Protein AF-A0A496NBL0-F1 (afdb_monomer_lite)

Foldseek 3Di:
DDPPVPPCPVVDDVVNVVVVVVVVVVVVVVVVVVVVVVVVVCVVVVVVVVVVVVVVVVVVVVVVVVVVVVVVVQVDAAEAADQAAVLPVADAHWHWHCAAPRHPDPHRAIWTWGWDADPVRQKIKIWIAHPVDRQFIWIWMDHRSDIDRIDGDHDPVNVVVVVVVVVVVVVVVVVVVVVVVVVVVVVVVVVVVVVVVQFDKDKDWDWDDDPVFKTKTWIWIQGNNDIWTKIKIWGQDPNDIDIDIDTRDQKDFDDDPPDLDTQWIAHCAFDRGSNDTDGHDIDGPDDDDPDDDDPDDDDPDDDDPDDDDPDDDPAWDWPDPAAFIWIDHDFWIWTHHRVRHTDDIDGDD

Sequence (349 aa):
PEDVNVDLTPYATNASLNEFKQAQATKDTATTQKLSQLESGMGTKANATALNNYYTKAQTDQAIGGRVERFEASLKRQEINAVTDLNTLTTQGQYFIKAGNNPNAPATNWLFVDVETSNDQWIIMQTVRQDNNAKNQWVRQRHNGNWSAWEKVATGSELNDKASAAALNELNTRVTQVNGKITAEANKVSQLQTTLNGQTTSIRNVEQSVNGVKAVKAVTVDNNGFISGYGLMSELQNGRVTSRFGVNADQIYFGATTSAKKPFVFTTRTTTIDGVSYPAGAWLNSASIANASIKLAHIDKASIGNLSALSANIGHFKSAERGARLEIKDTVLLVYDANNTLRVRLGLW

Secondary structure (DSSP, 8-state):
--------TTT--HHHHHHHHHHHHHHHHHHHHHHHHHHHHHHHHHHHHHHHHHHHHHHHHHHHHHHHHHHHHHHSPEEE-S---TTT--SSEEEEE--SS-TT-S-SS-EEEEEEE-TTSSEEEEEEEETTEEEEEEEEEEETTEEPPPEEPPPHHHHHHHHHHHHHHHHHHHHHHHHHHHHHHHHHHHHHHHHHTT--EEEEEEEEEETTTEEEEEEEEEETTEEEEEEEEEEEETTEEEEEEEEE-SEEEE--TT-S--SEEEESS-EEETTEEE-SEEEESS---SS---S----S----S----SS----SEESSSSSSEEEEETTEEEEE-TTS-EEEEEE--

pLDDT: mean 88.63, std 9.85, range [44.0, 98.0]

Radius of gyration: 75.95 Å; chains: 1; bounding box: 153×72×214 Å

Structure (mmCIF, N/CA/C/O backbone):
data_AF-A0A496NBL0-F1
#
_entry.id   AF-A0A496NBL0-F1
#
loop_
_atom_site.group_PDB
_atom_site.id
_atom_site.type_symbol
_atom_site.label_atom_id
_atom_site.label_alt_id
_atom_site.label_comp_id
_atom_site.label_asym_id
_atom_site.label_entity_id
_atom_site.label_seq_id
_atom_site.pdbx_PDB_ins_code
_atom_site.Cartn_x
_atom_site.Cartn_y
_atom_site.Cartn_z
_atom_site.occupancy
_atom_site.B_iso_or_equiv
_atom_site.auth_seq_id
_atom_site.auth_comp_id
_atom_site.auth_asym_id
_atom_site.auth_atom_id
_atom_site.pdbx_PDB_model_num
ATOM 1 N N . PRO A 1 1 ? -70.092 51.110 115.317 1.00 44.97 1 PRO A N 1
ATOM 2 C CA . PRO A 1 1 ? -71.108 50.530 116.218 1.00 44.97 1 PRO A CA 1
ATOM 3 C C . PRO A 1 1 ? -70.376 49.730 117.302 1.00 44.97 1 PRO A C 1
ATOM 5 O O . PRO A 1 1 ? -70.000 48.586 117.083 1.00 44.97 1 PRO A O 1
ATOM 8 N N . GLU A 1 2 ? -69.819 50.438 118.282 1.00 44.00 2 GLU A N 1
ATOM 9 C CA . GLU A 1 2 ? -70.523 50.729 119.542 1.00 44.00 2 GLU A CA 1
ATOM 10 C C . GLU A 1 2 ? -70.924 49.431 120.234 1.00 44.00 2 GLU A C 1
ATOM 12 O O . GLU A 1 2 ? -71.908 48.786 119.872 1.00 44.00 2 GLU A O 1
ATOM 17 N N . ASP A 1 3 ? -70.081 49.084 121.209 1.00 50.47 3 ASP A N 1
ATOM 18 C CA . ASP A 1 3 ? -70.373 48.220 122.341 1.00 50.47 3 ASP A CA 1
ATOM 19 C C . ASP A 1 3 ? -71.764 48.535 122.885 1.00 50.47 3 ASP A C 1
ATOM 21 O O . ASP A 1 3 ? -71.957 49.427 123.711 1.00 50.47 3 ASP A O 1
ATOM 25 N N . VAL A 1 4 ? -72.742 47.751 122.450 1.00 55.66 4 VAL A N 1
ATOM 26 C CA . VAL A 1 4 ? -73.951 47.530 123.230 1.00 55.66 4 VAL A CA 1
ATOM 27 C C . VAL A 1 4 ? -73.692 46.262 124.033 1.00 55.66 4 VAL A C 1
ATOM 29 O O . VAL A 1 4 ? -74.201 45.182 123.735 1.00 55.66 4 VAL A O 1
ATOM 32 N N . ASN A 1 5 ? -72.824 46.405 125.037 1.00 51.41 5 ASN A N 1
ATOM 33 C CA . ASN A 1 5 ? -72.647 45.448 126.121 1.00 51.41 5 ASN A CA 1
ATOM 34 C C . ASN A 1 5 ? -73.927 45.485 126.971 1.00 51.41 5 ASN A C 1
ATOM 36 O O . ASN A 1 5 ? -73.978 46.106 128.032 1.00 51.41 5 ASN A O 1
ATOM 40 N N . VAL A 1 6 ? -75.008 44.914 126.426 1.00 55.41 6 VAL A N 1
ATOM 41 C CA . VAL A 1 6 ? -76.241 44.653 127.164 1.00 55.41 6 VAL A CA 1
ATOM 42 C C . VAL A 1 6 ? -75.877 43.639 128.236 1.00 55.41 6 VAL A C 1
ATOM 44 O O . VAL A 1 6 ? -75.662 42.462 127.951 1.00 55.41 6 VAL A O 1
ATOM 47 N N . ASP A 1 7 ? -75.769 44.125 129.466 1.00 56.69 7 ASP A N 1
ATOM 48 C CA . ASP A 1 7 ? -75.534 43.321 130.652 1.00 56.69 7 ASP A CA 1
ATOM 49 C C . ASP A 1 7 ? -76.759 42.426 130.915 1.00 56.69 7 ASP A C 1
ATOM 51 O O . ASP A 1 7 ? -77.763 42.836 131.498 1.00 56.69 7 ASP A O 1
ATOM 55 N N . LEU A 1 8 ? -76.694 41.192 130.406 1.00 57.44 8 LEU A N 1
ATOM 56 C CA . LEU A 1 8 ? -77.731 40.166 130.553 1.00 57.44 8 LEU A CA 1
ATOM 57 C C . LEU A 1 8 ? -77.690 39.469 131.928 1.00 57.44 8 LEU A C 1
ATOM 59 O O . LEU A 1 8 ? -78.487 38.556 132.166 1.00 57.44 8 LEU A O 1
ATOM 63 N N . THR A 1 9 ? -76.798 39.877 132.843 1.00 56.31 9 THR A N 1
ATOM 64 C CA . THR A 1 9 ? -76.641 39.241 134.163 1.00 56.31 9 THR A CA 1
ATOM 65 C C . THR A 1 9 ? -77.908 39.210 135.035 1.00 56.31 9 THR A C 1
ATOM 67 O O . THR A 1 9 ? -78.054 38.224 135.758 1.00 56.31 9 THR A O 1
ATOM 70 N N . PRO A 1 10 ? -78.881 40.149 134.964 1.00 54.75 10 PRO A N 1
ATOM 71 C CA . PRO A 1 10 ? -80.092 40.059 135.788 1.00 54.75 10 PRO A CA 1
ATOM 72 C C . PRO A 1 10 ? -81.156 39.097 135.231 1.00 54.75 10 PRO A C 1
ATOM 74 O O . PRO A 1 10 ? -82.049 38.691 135.972 1.00 54.75 10 PRO A O 1
ATOM 77 N N . TYR A 1 11 ? -81.090 38.734 133.942 1.00 54.94 11 TYR A N 1
ATOM 78 C CA . TYR A 1 11 ? -82.102 37.902 133.264 1.00 54.94 11 TYR A CA 1
ATOM 79 C C . TYR A 1 11 ? -81.624 36.478 132.954 1.00 54.94 11 TYR A C 1
ATOM 81 O O . TYR A 1 11 ? -82.430 35.618 132.594 1.00 54.94 11 TYR A O 1
ATOM 89 N N . ALA A 1 12 ? -80.332 36.195 133.125 1.00 51.72 12 ALA A N 1
ATOM 90 C CA . ALA A 1 12 ? -79.799 34.845 133.060 1.00 51.72 12 ALA A CA 1
ATOM 91 C C . ALA A 1 12 ? -79.786 34.211 134.459 1.00 51.72 12 ALA A C 1
ATOM 93 O O . ALA A 1 12 ? -78.869 34.417 135.249 1.00 51.72 12 ALA A O 1
ATOM 94 N N . THR A 1 13 ? -80.800 33.409 134.785 1.00 56.09 13 THR A N 1
ATOM 95 C CA . THR A 1 13 ? -80.681 32.470 135.912 1.00 56.09 13 THR A CA 1
ATOM 96 C C . THR A 1 13 ? -79.537 31.484 135.620 1.00 56.09 13 THR A C 1
ATOM 98 O O . THR A 1 13 ? -79.258 31.196 134.458 1.00 56.09 13 THR A O 1
ATOM 101 N N . ASN A 1 14 ? -78.867 30.921 136.638 1.00 61.09 14 ASN A N 1
ATOM 102 C CA . ASN A 1 14 ? -77.767 29.947 136.442 1.00 61.09 14 ASN A CA 1
ATOM 103 C C . ASN A 1 14 ? -78.112 28.798 135.461 1.00 61.09 14 ASN A C 1
ATOM 105 O O . ASN A 1 14 ? -77.211 28.210 134.863 1.00 61.09 14 ASN A O 1
ATOM 109 N N . ALA A 1 15 ? -79.402 28.494 135.274 1.00 63.56 15 ALA A N 1
ATOM 110 C CA . ALA A 1 15 ? -79.900 27.533 134.296 1.00 63.56 15 ALA A CA 1
ATOM 111 C C . ALA A 1 15 ? -79.640 27.954 132.832 1.00 63.56 15 ALA A C 1
ATOM 113 O O . ALA A 1 15 ? -79.116 27.146 132.067 1.00 63.56 15 ALA A O 1
ATOM 114 N N . SER A 1 16 ? -79.901 29.209 132.440 1.00 71.88 16 SER A N 1
ATOM 115 C CA . SER A 1 16 ? -79.795 29.636 131.031 1.00 71.88 16 SER A CA 1
ATOM 116 C C . SER A 1 16 ? -78.348 29.768 130.542 1.00 71.88 16 SER A C 1
ATOM 118 O O . SER A 1 16 ? -78.046 29.475 129.384 1.00 71.88 16 SER A O 1
ATOM 120 N N . LEU A 1 17 ? -77.416 30.133 131.431 1.00 75.19 17 LEU A N 1
ATOM 121 C CA . LEU A 1 17 ? -75.985 30.155 131.114 1.00 75.19 17 LEU A CA 1
ATOM 122 C C . LEU A 1 17 ? -75.416 28.737 130.935 1.00 75.19 17 LEU A C 1
ATOM 124 O O . LEU A 1 17 ? -74.554 28.520 130.081 1.00 75.19 17 LEU A O 1
ATOM 128 N N . ASN A 1 18 ? -75.890 27.765 131.721 1.00 79.69 18 ASN A N 1
ATOM 129 C CA . ASN A 1 18 ? -75.483 26.365 131.588 1.00 79.69 18 ASN A CA 1
ATOM 130 C C . ASN A 1 18 ? -76.038 25.729 130.308 1.00 79.69 18 ASN A C 1
ATOM 132 O O . ASN A 1 18 ? -75.286 25.061 129.599 1.00 79.69 18 ASN A O 1
ATOM 136 N N . GLU A 1 19 ? -77.300 25.996 129.965 1.00 82.25 19 GLU A N 1
ATOM 137 C CA . GLU A 1 19 ? -77.898 25.561 128.696 1.00 82.25 19 GLU A CA 1
ATOM 138 C C . GLU A 1 19 ? -77.141 26.131 127.489 1.00 82.25 19 GLU A C 1
ATOM 140 O O . GLU A 1 19 ? -76.819 25.391 126.558 1.00 82.25 19 GLU A O 1
ATOM 145 N N . PHE A 1 20 ? -76.759 27.414 127.526 1.00 83.81 20 PHE A N 1
ATOM 146 C CA . PHE A 1 20 ? -75.940 28.023 126.476 1.00 83.81 20 PHE A CA 1
ATOM 147 C C . PHE A 1 20 ? -74.557 27.363 126.355 1.00 83.81 20 PHE A C 1
ATOM 149 O O . PHE A 1 20 ? -74.141 26.998 125.255 1.00 83.81 20 PHE A O 1
ATOM 156 N N . LYS A 1 21 ? -73.854 27.148 127.478 1.00 85.88 21 LYS A N 1
ATOM 157 C CA . LYS A 1 21 ? -72.553 26.451 127.492 1.00 85.88 21 LYS A CA 1
ATOM 158 C C . LYS A 1 21 ? -72.663 25.032 126.935 1.00 85.88 21 LYS A C 1
ATOM 160 O O . LYS A 1 21 ? -71.784 24.600 126.193 1.00 85.88 21 LYS A O 1
ATOM 165 N N . GLN A 1 22 ? -73.740 24.316 127.252 1.00 86.56 22 GLN A N 1
ATOM 166 C CA . GLN A 1 22 ? -73.962 22.954 126.772 1.00 86.56 22 GLN A CA 1
ATOM 167 C C . GLN A 1 22 ? -74.315 22.914 125.278 1.00 86.56 22 GLN A C 1
ATOM 169 O O . GLN A 1 22 ? -73.794 22.068 124.545 1.00 86.56 22 GLN A O 1
ATOM 174 N N . ALA A 1 23 ? -75.127 23.859 124.796 1.00 86.12 23 ALA A N 1
ATOM 175 C CA . ALA A 1 23 ? -75.410 24.027 123.373 1.00 86.12 23 ALA A CA 1
ATOM 176 C C . ALA A 1 23 ? -74.140 24.380 122.580 1.00 86.12 23 ALA A C 1
ATOM 178 O O . ALA A 1 23 ? -73.902 23.807 121.514 1.00 86.12 23 ALA A O 1
ATOM 179 N N . GLN A 1 24 ? -73.289 25.255 123.125 1.00 88.38 24 GLN A N 1
ATOM 180 C CA . GLN A 1 24 ? -72.009 25.615 122.519 1.00 88.38 24 GLN A CA 1
ATOM 181 C C . GLN A 1 24 ? -71.047 24.419 122.483 1.00 88.38 24 GLN A C 1
ATOM 183 O O . GLN A 1 24 ? -70.546 24.092 121.413 1.00 88.38 24 GLN A O 1
ATOM 188 N N . ALA A 1 25 ? -70.884 23.681 123.587 1.00 88.25 25 ALA A N 1
ATOM 189 C CA . ALA A 1 25 ? -70.053 22.473 123.624 1.00 88.25 25 ALA A CA 1
ATOM 190 C C . ALA A 1 25 ? -70.539 21.386 122.644 1.00 88.25 25 ALA A C 1
ATOM 192 O O . ALA A 1 25 ? -69.737 20.708 121.996 1.00 88.25 25 ALA A O 1
ATOM 193 N N . THR A 1 26 ? -71.858 21.241 122.481 1.00 90.00 26 THR A N 1
ATOM 194 C CA . THR A 1 26 ? -72.454 20.319 121.501 1.00 90.00 26 THR A CA 1
ATOM 195 C C . THR A 1 26 ? -72.164 20.773 120.069 1.00 90.00 26 THR A C 1
ATOM 197 O O . THR A 1 26 ? -71.776 19.961 119.227 1.00 90.00 26 THR A O 1
ATOM 200 N N . LYS A 1 27 ? -72.297 22.075 119.786 1.00 91.69 27 LYS A N 1
ATOM 201 C CA . LYS A 1 27 ? -71.960 22.668 118.485 1.00 91.69 27 LYS A CA 1
ATOM 202 C C . LYS A 1 27 ? -70.468 22.535 118.170 1.00 91.69 27 LYS A C 1
ATOM 204 O O . LYS A 1 27 ? -70.128 22.206 117.034 1.00 91.69 27 LYS A O 1
ATOM 209 N N . ASP A 1 28 ? -69.595 22.730 119.151 1.00 92.38 28 ASP A N 1
ATOM 210 C CA . ASP A 1 28 ? -68.146 22.575 119.005 1.00 92.38 28 ASP A CA 1
ATOM 211 C C . ASP A 1 28 ? -67.779 21.108 118.745 1.00 92.38 28 ASP A C 1
ATOM 213 O O . ASP A 1 28 ? -66.991 20.813 117.845 1.00 92.38 28 ASP A O 1
ATOM 217 N N . THR A 1 29 ? -68.436 20.168 119.433 1.00 91.81 29 THR A N 1
ATOM 218 C CA . THR A 1 29 ? -68.293 18.723 119.181 1.00 91.81 29 THR A CA 1
ATOM 219 C C . THR A 1 29 ? -68.745 18.358 117.765 1.00 91.81 29 THR A C 1
ATOM 221 O O . THR A 1 29 ? -68.019 17.680 117.039 1.00 91.81 29 THR A O 1
ATOM 224 N N . ALA A 1 30 ? -69.905 18.854 117.323 1.00 89.94 30 ALA A N 1
ATOM 225 C CA . ALA A 1 30 ? -70.417 18.614 115.973 1.00 89.94 30 ALA A CA 1
ATOM 226 C C . ALA A 1 30 ? -69.530 19.252 114.887 1.00 89.94 30 ALA A C 1
ATOM 228 O O . ALA A 1 30 ? -69.340 18.673 113.817 1.00 89.94 30 ALA A O 1
ATOM 229 N N . THR A 1 31 ? -68.963 20.431 115.158 1.00 91.31 31 THR A N 1
ATOM 230 C CA . THR A 1 31 ? -68.024 21.112 114.254 1.00 91.31 31 THR A CA 1
ATOM 231 C C . THR A 1 31 ? -66.719 20.333 114.151 1.00 91.31 31 THR A C 1
ATOM 233 O O . THR A 1 31 ? -66.252 20.090 113.043 1.00 91.31 31 THR A O 1
ATOM 236 N N . THR A 1 32 ? -66.188 19.856 115.278 1.00 92.44 32 THR A N 1
ATOM 237 C CA . THR A 1 32 ? -64.988 19.008 115.327 1.00 92.44 32 THR A CA 1
ATOM 238 C C . THR A 1 32 ? -65.207 17.705 114.558 1.00 92.44 32 THR A C 1
ATOM 240 O O . THR A 1 32 ? -64.388 17.346 113.723 1.00 92.44 32 THR A O 1
ATOM 243 N N . GLN A 1 33 ? -66.349 17.033 114.743 1.00 91.12 33 GLN A N 1
ATOM 244 C CA . GLN A 1 33 ? -66.686 15.813 113.999 1.00 91.12 33 GLN A CA 1
ATOM 245 C C . GLN A 1 33 ? -66.796 16.057 112.488 1.00 91.12 33 GLN A C 1
ATOM 247 O O . GLN A 1 33 ? -66.258 15.277 111.703 1.00 91.12 33 GLN A O 1
ATOM 252 N N . LYS A 1 34 ? -67.459 17.144 112.066 1.00 92.38 34 LYS A N 1
ATOM 253 C CA . LYS A 1 34 ? -67.532 17.530 110.647 1.00 92.38 34 LYS A CA 1
ATOM 254 C C . LYS A 1 34 ? -66.157 17.868 110.078 1.00 92.38 34 LYS A C 1
ATOM 256 O O . LYS A 1 34 ? -65.881 17.495 108.942 1.00 92.38 34 LYS A O 1
ATOM 261 N N . LEU A 1 35 ? -65.307 18.540 110.854 1.00 90.56 35 LEU A N 1
ATOM 262 C CA . LEU A 1 35 ? -63.945 18.874 110.452 1.00 90.56 35 LEU A CA 1
ATOM 263 C C . LEU A 1 35 ? -63.104 17.603 110.287 1.00 90.56 35 LEU A C 1
ATOM 265 O O . LEU A 1 35 ? -62.527 17.417 109.225 1.00 90.56 35 LEU A O 1
ATOM 269 N N . SER A 1 36 ? -63.152 16.665 111.237 1.00 90.50 36 SER A N 1
ATOM 270 C CA . SER A 1 36 ? -62.457 15.376 111.120 1.00 90.50 36 SER A CA 1
ATOM 271 C C . SER A 1 36 ? -62.969 14.522 109.952 1.00 90.50 36 SER A C 1
ATOM 273 O O . SER A 1 36 ? -62.183 13.866 109.271 1.00 90.50 36 SER A O 1
ATOM 275 N N . GLN A 1 37 ? -64.278 14.533 109.672 1.00 89.50 37 GLN A N 1
ATOM 276 C CA . GLN A 1 37 ? -64.844 13.857 108.496 1.00 89.50 37 GLN A CA 1
ATOM 277 C C . GLN A 1 37 ? -64.395 14.513 107.185 1.00 89.50 37 GLN A C 1
ATOM 279 O O . GLN A 1 37 ? -64.078 13.809 106.225 1.00 89.50 37 GLN A O 1
ATOM 284 N N . LEU A 1 38 ? -64.350 15.848 107.141 1.00 88.50 38 LEU A N 1
ATOM 285 C CA . LEU A 1 38 ? -63.851 16.597 105.993 1.00 88.50 38 LEU A CA 1
ATOM 286 C C . LEU A 1 38 ? -62.356 16.334 105.777 1.00 88.50 38 LEU A C 1
ATOM 288 O O . LEU A 1 38 ? -61.971 16.026 104.656 1.00 88.50 38 LEU A O 1
ATOM 292 N N . GLU A 1 39 ? -61.538 16.375 106.829 1.00 88.94 39 GLU A N 1
ATOM 293 C CA . GLU A 1 39 ? -60.101 16.070 106.800 1.00 88.94 39 GLU A CA 1
ATOM 294 C C . GLU A 1 39 ? -59.839 14.635 106.333 1.00 88.94 39 GLU A C 1
ATOM 296 O O . GLU A 1 39 ? -59.034 14.415 105.428 1.00 88.94 39 GLU A O 1
ATOM 301 N N . SER A 1 40 ? -60.566 13.656 106.877 1.00 85.69 40 SER A N 1
ATOM 302 C CA . SER A 1 40 ? -60.462 12.250 106.472 1.00 85.69 40 SER A CA 1
ATOM 303 C C . SER A 1 40 ? -60.898 12.038 105.017 1.00 85.69 40 SER A C 1
ATOM 305 O O . SER A 1 40 ? -60.199 11.384 104.235 1.00 85.69 40 SER A O 1
ATOM 307 N N . GLY A 1 41 ? -62.023 12.636 104.613 1.00 86.94 41 GLY A N 1
ATOM 308 C CA . GLY A 1 41 ? -62.538 12.557 103.248 1.00 86.94 41 GLY A CA 1
ATOM 309 C C . GLY A 1 41 ? -61.631 13.255 102.232 1.00 86.94 41 GLY A C 1
ATOM 310 O O . GLY A 1 41 ? -61.389 12.712 101.153 1.00 86.94 41 GLY A O 1
ATOM 311 N N . MET A 1 42 ? -61.092 14.426 102.579 1.00 85.62 42 MET A N 1
ATOM 312 C CA . MET A 1 42 ? -60.122 15.159 101.765 1.00 85.62 42 MET A CA 1
ATOM 313 C C . MET A 1 42 ? -58.796 14.412 101.669 1.00 85.62 42 MET A C 1
ATOM 315 O O . MET A 1 42 ? -58.302 14.249 100.560 1.00 85.62 42 MET A O 1
ATOM 319 N N . GLY A 1 43 ? -58.254 13.899 102.777 1.00 81.25 43 GLY A N 1
ATOM 320 C CA . GLY A 1 43 ? -57.025 13.104 102.782 1.00 81.25 43 GLY A CA 1
ATOM 321 C C . GLY A 1 43 ? -57.156 11.840 101.933 1.00 81.25 43 GLY A C 1
ATOM 322 O O . GLY A 1 43 ? -56.289 11.548 101.114 1.00 81.25 43 GLY A O 1
ATOM 323 N N . THR A 1 44 ? -58.290 11.142 102.034 1.00 82.38 44 THR A N 1
ATOM 324 C CA . THR A 1 44 ? -58.572 9.943 101.229 1.00 82.38 44 THR A CA 1
ATOM 325 C C . THR A 1 44 ? -58.717 10.275 99.744 1.00 82.38 44 THR A C 1
ATOM 327 O O . THR A 1 44 ? -58.103 9.615 98.908 1.00 82.38 44 THR A O 1
ATOM 330 N N . LYS A 1 45 ? -59.486 11.315 99.386 1.00 83.25 45 LYS A N 1
ATOM 331 C CA . LYS A 1 45 ? -59.666 11.734 97.982 1.00 83.25 45 LYS A CA 1
ATOM 332 C C . LYS A 1 45 ? -58.383 12.294 97.370 1.00 83.25 45 LYS A C 1
ATOM 334 O O . LYS A 1 45 ? -58.095 11.998 96.211 1.00 83.25 45 LYS A O 1
ATOM 339 N N . ALA A 1 46 ? -57.610 13.071 98.128 1.00 79.62 46 ALA A N 1
ATOM 340 C CA . ALA A 1 46 ? -56.322 13.603 97.694 1.00 79.62 46 ALA A CA 1
ATOM 341 C C . ALA A 1 46 ? -55.313 12.470 97.469 1.00 79.62 46 ALA A C 1
ATOM 343 O O . ALA A 1 46 ? -54.703 12.414 96.402 1.00 79.62 46 ALA A O 1
ATOM 344 N N . ASN A 1 47 ? -55.221 11.513 98.402 1.00 84.38 47 ASN A N 1
ATOM 345 C CA . ASN A 1 47 ? -54.382 10.325 98.239 1.00 84.38 47 ASN A CA 1
ATOM 346 C C . ASN A 1 47 ? -54.821 9.484 97.037 1.00 84.38 47 ASN A C 1
ATOM 348 O O . ASN A 1 47 ? -53.984 9.140 96.210 1.00 84.38 47 ASN A O 1
ATOM 352 N N . ALA A 1 48 ? -56.118 9.204 96.879 1.00 79.50 48 ALA A N 1
ATOM 353 C CA . ALA A 1 48 ? -56.631 8.437 95.743 1.00 79.50 48 ALA A CA 1
ATOM 354 C C . ALA A 1 48 ? -56.360 9.129 94.394 1.00 79.50 48 ALA A C 1
ATOM 356 O O . ALA A 1 48 ? -55.968 8.470 93.433 1.00 79.50 48 ALA A O 1
ATOM 357 N N . THR A 1 49 ? -56.512 10.456 94.324 1.00 85.75 49 THR A N 1
ATOM 358 C CA . THR A 1 49 ? -56.241 11.238 93.105 1.00 85.75 49 THR A CA 1
ATOM 359 C C . THR A 1 49 ? -54.752 11.250 92.767 1.00 85.75 49 THR A C 1
ATOM 361 O O . THR A 1 49 ? -54.385 10.995 91.622 1.00 85.75 49 THR A O 1
ATOM 364 N N . ALA A 1 50 ? -53.881 11.497 93.751 1.00 81.12 50 ALA A N 1
ATOM 365 C CA . ALA A 1 50 ? -52.432 11.467 93.558 1.00 81.12 50 ALA A CA 1
ATOM 366 C C . ALA A 1 50 ? -51.947 10.076 93.122 1.00 81.12 50 ALA A C 1
ATOM 368 O O . ALA A 1 50 ? -51.154 9.965 92.186 1.00 81.12 50 ALA A O 1
ATOM 369 N N . LEU A 1 51 ? -52.480 9.019 93.744 1.00 79.75 51 LEU A N 1
ATOM 370 C CA . LEU A 1 51 ? -52.156 7.636 93.412 1.00 79.75 51 LEU A CA 1
ATOM 371 C C . LEU A 1 51 ? -52.614 7.283 91.987 1.00 79.75 51 LEU A C 1
ATOM 373 O O . LEU A 1 51 ? -51.831 6.746 91.209 1.00 79.75 51 LEU A O 1
ATOM 377 N N . ASN A 1 52 ? -53.843 7.646 91.607 1.00 82.94 52 ASN A N 1
ATOM 378 C CA . ASN A 1 52 ? -54.374 7.393 90.264 1.00 82.94 52 ASN A CA 1
ATOM 379 C C . ASN A 1 52 ? -53.605 8.159 89.172 1.00 82.94 52 ASN A C 1
ATOM 381 O O . ASN A 1 52 ? -53.268 7.598 88.126 1.00 82.94 52 ASN A O 1
ATOM 385 N N . ASN A 1 53 ? -53.268 9.425 89.432 1.00 82.00 53 ASN A N 1
ATOM 386 C CA . ASN A 1 53 ? -52.453 10.232 88.524 1.00 82.00 53 ASN A CA 1
ATOM 387 C C . ASN A 1 53 ? -51.053 9.626 88.347 1.00 82.00 53 ASN A C 1
ATOM 389 O O . ASN A 1 53 ? -50.554 9.553 87.223 1.00 82.00 53 ASN A O 1
ATOM 393 N N . TYR A 1 54 ? -50.437 9.146 89.432 1.00 80.69 54 TYR A N 1
ATOM 394 C CA . TYR A 1 54 ? -49.137 8.479 89.379 1.00 80.69 54 TYR A CA 1
ATOM 395 C C . TYR A 1 54 ? -49.195 7.162 88.591 1.00 80.69 54 TYR A C 1
ATOM 397 O O . TYR A 1 54 ? -48.362 6.954 87.711 1.00 80.69 54 TYR A O 1
ATOM 405 N N . TYR A 1 55 ? -50.204 6.311 88.826 1.00 79.25 55 TYR A N 1
ATOM 406 C CA . TYR A 1 55 ? -50.396 5.067 88.067 1.00 79.25 55 TYR A CA 1
ATOM 407 C C . TYR A 1 55 ? -50.591 5.323 86.568 1.00 79.25 55 TYR A C 1
ATOM 409 O O . TYR A 1 55 ? -49.931 4.687 85.747 1.00 79.25 55 TYR A O 1
ATOM 417 N N . THR A 1 56 ? -51.439 6.288 86.207 1.00 88.00 56 THR A N 1
ATOM 418 C CA . THR A 1 56 ? -51.712 6.629 84.801 1.00 88.00 56 THR A CA 1
ATOM 419 C C . THR A 1 56 ? -50.459 7.171 84.105 1.00 88.00 56 THR A C 1
ATOM 421 O O . THR A 1 56 ? -50.154 6.793 82.969 1.00 88.00 56 THR A O 1
ATOM 424 N N . LYS A 1 57 ? -49.683 8.021 84.796 1.00 91.94 57 LYS A N 1
ATOM 425 C CA . LYS A 1 57 ? -48.404 8.523 84.280 1.00 91.94 57 LYS A CA 1
ATOM 426 C C . LYS A 1 57 ? -47.392 7.388 84.102 1.00 91.94 57 LYS A C 1
ATOM 428 O O . LYS A 1 57 ? -46.799 7.286 83.036 1.00 91.94 57 LYS A O 1
ATOM 433 N N . ALA A 1 58 ? -47.240 6.511 85.094 1.00 90.19 58 ALA A N 1
ATOM 434 C CA . ALA A 1 58 ? -46.308 5.386 85.031 1.00 90.19 58 ALA A CA 1
ATOM 435 C C . ALA A 1 58 ? -46.630 4.418 83.876 1.00 90.19 58 ALA A C 1
ATOM 437 O O . ALA A 1 58 ? -45.727 4.008 83.151 1.00 90.19 58 ALA A O 1
ATOM 438 N N . GLN A 1 59 ? -47.911 4.103 83.650 1.00 91.94 59 GLN A N 1
ATOM 439 C CA . GLN A 1 59 ? -48.350 3.287 82.509 1.00 91.94 59 GLN A CA 1
ATOM 440 C C . GLN A 1 59 ? -48.050 3.964 81.164 1.00 91.94 59 GLN A C 1
ATOM 442 O O . GLN A 1 59 ? -47.599 3.311 80.222 1.00 91.94 59 GLN A O 1
ATOM 447 N N . THR A 1 60 ? -48.267 5.280 81.078 1.00 91.50 60 THR A N 1
ATOM 448 C CA . THR A 1 60 ? -47.958 6.068 79.876 1.00 91.50 60 THR A CA 1
ATOM 449 C C . THR A 1 60 ? -46.454 6.090 79.603 1.00 91.50 60 THR A C 1
ATOM 451 O O . THR A 1 60 ? -46.039 5.836 78.474 1.00 91.50 60 THR A O 1
ATOM 454 N N . ASP A 1 61 ? -45.634 6.317 80.631 1.00 94.38 61 ASP A N 1
ATOM 455 C CA . ASP A 1 61 ? -44.172 6.319 80.526 1.00 94.38 61 ASP A CA 1
ATOM 456 C C . ASP A 1 61 ? -43.647 4.942 80.075 1.00 94.38 61 ASP A C 1
ATOM 458 O O . ASP A 1 61 ? -42.797 4.872 79.189 1.00 94.38 61 ASP A O 1
ATOM 462 N N . GLN A 1 62 ? -44.204 3.839 80.596 1.00 93.88 62 GLN A N 1
ATOM 463 C CA . GLN A 1 62 ? -43.881 2.480 80.137 1.00 93.88 62 GLN A CA 1
ATOM 464 C C . GLN A 1 62 ? -44.261 2.250 78.666 1.00 93.88 62 GLN A C 1
ATOM 466 O O . GLN A 1 62 ? -43.469 1.699 77.898 1.00 93.88 62 GLN A O 1
ATOM 471 N N . ALA A 1 63 ? -45.452 2.690 78.244 1.00 93.50 63 ALA A N 1
ATOM 472 C CA . ALA A 1 63 ? -45.896 2.561 76.857 1.00 93.50 63 ALA A CA 1
ATOM 473 C C . ALA A 1 63 ? -45.026 3.386 75.891 1.00 93.50 63 ALA A C 1
ATOM 475 O O . ALA A 1 63 ? -44.719 2.923 74.789 1.00 93.50 63 ALA A O 1
ATOM 476 N N . ILE A 1 64 ? -44.611 4.591 76.299 1.00 92.81 64 ILE A N 1
ATOM 477 C CA . ILE A 1 64 ? -43.683 5.436 75.539 1.00 92.81 64 ILE A CA 1
ATOM 478 C C . ILE A 1 64 ? -42.305 4.777 75.475 1.00 92.81 64 ILE A C 1
ATOM 480 O O . ILE A 1 64 ? -41.789 4.620 74.372 1.00 92.81 64 ILE A O 1
ATOM 484 N N . GLY A 1 65 ? -41.749 4.324 76.603 1.00 94.12 65 GLY A N 1
ATOM 485 C CA . GLY A 1 65 ? -40.457 3.632 76.656 1.00 94.12 65 GLY A CA 1
ATOM 486 C C . GLY A 1 65 ? -40.413 2.428 75.717 1.00 94.12 65 GLY A C 1
ATOM 487 O O . GLY A 1 65 ? -39.565 2.362 74.832 1.00 94.12 65 GLY A O 1
ATOM 488 N N . GLY A 1 66 ? -41.423 1.556 75.779 1.00 93.75 66 GLY A N 1
ATOM 489 C CA . GLY A 1 66 ? -41.516 0.405 74.877 1.00 93.75 66 GLY A CA 1
ATOM 490 C C . GLY A 1 66 ? -41.749 0.769 73.402 1.00 93.75 66 GLY A C 1
ATOM 491 O O . GLY A 1 66 ? -41.472 -0.039 72.513 1.00 93.75 66 GLY A O 1
ATOM 492 N N . ARG A 1 67 ? -42.282 1.958 73.086 1.00 94.25 67 ARG A N 1
ATOM 493 C CA . ARG A 1 67 ? -42.339 2.469 71.701 1.00 94.25 67 ARG A CA 1
ATOM 494 C C . ARG A 1 67 ? -40.995 3.042 71.255 1.00 94.25 67 ARG A C 1
ATOM 496 O O . ARG A 1 67 ? -40.628 2.816 70.105 1.00 94.25 67 ARG A O 1
ATOM 503 N N . VAL A 1 68 ? -40.279 3.741 72.137 1.00 91.69 68 VAL A N 1
ATOM 504 C CA . VAL A 1 68 ? -38.933 4.277 71.879 1.00 91.69 68 VAL A CA 1
ATOM 505 C C . VAL A 1 68 ? -37.954 3.139 71.623 1.00 91.69 68 VAL A C 1
ATOM 507 O O . VAL A 1 68 ? -37.300 3.149 70.590 1.00 91.69 68 VAL A O 1
ATOM 510 N N . GLU A 1 69 ? -37.935 2.105 72.464 1.00 90.31 69 GLU A N 1
ATOM 511 C CA . GLU A 1 69 ? -37.069 0.932 72.275 1.00 90.31 69 GLU A CA 1
ATOM 512 C C . GLU A 1 69 ? -37.317 0.239 70.926 1.00 90.31 69 GLU A C 1
ATOM 514 O O . GLU A 1 69 ? -36.378 -0.085 70.197 1.00 90.31 69 GLU A O 1
ATOM 519 N N . ARG A 1 70 ? -38.590 0.064 70.538 1.00 85.00 70 ARG A N 1
ATOM 520 C CA . ARG A 1 70 ? -38.955 -0.496 69.224 1.00 85.00 70 ARG A CA 1
ATOM 521 C C . ARG A 1 70 ? -38.526 0.402 68.066 1.00 85.00 70 ARG A C 1
ATOM 523 O O . ARG A 1 70 ? -38.091 -0.101 67.033 1.00 85.00 70 ARG A O 1
ATOM 530 N N . PHE A 1 71 ? -38.647 1.716 68.226 1.00 86.06 71 PHE A N 1
ATOM 531 C CA . PHE A 1 71 ? -38.210 2.676 67.219 1.00 86.06 71 PHE A CA 1
ATOM 532 C C . PHE A 1 71 ? -36.683 2.685 67.075 1.00 86.06 71 PHE A C 1
ATOM 534 O O . PHE A 1 71 ? -36.177 2.575 65.961 1.00 86.06 71 PHE A O 1
ATOM 541 N N . GLU A 1 72 ? -35.938 2.710 68.179 1.00 86.00 72 GLU A N 1
ATOM 542 C CA . GLU A 1 72 ? -34.476 2.614 68.169 1.00 86.00 72 GLU A CA 1
ATOM 543 C C . GLU A 1 72 ? -33.986 1.312 67.528 1.00 86.00 72 GLU A C 1
ATOM 545 O O . GLU A 1 72 ? -33.037 1.334 66.742 1.00 86.00 72 GLU A O 1
ATOM 550 N N . ALA A 1 73 ? -34.652 0.186 67.808 1.00 79.50 73 ALA A N 1
ATOM 551 C CA . ALA A 1 73 ? -34.353 -1.090 67.167 1.00 79.50 73 ALA A CA 1
ATOM 552 C C . ALA A 1 73 ? -34.565 -1.041 65.642 1.00 79.50 73 ALA A C 1
ATOM 554 O O . ALA A 1 73 ? -33.788 -1.642 64.907 1.00 79.50 73 ALA A O 1
ATOM 555 N N . SER A 1 74 ? -35.561 -0.287 65.160 1.00 79.19 74 SER A N 1
ATOM 556 C CA . SER A 1 74 ? -35.828 -0.124 63.721 1.00 79.19 74 SER A CA 1
ATOM 557 C C . SER A 1 74 ? -34.819 0.765 62.982 1.00 79.19 74 SER A C 1
ATOM 559 O O . SER A 1 74 ? -34.706 0.674 61.763 1.00 79.19 74 SER A O 1
ATOM 561 N N . LEU A 1 75 ? -34.075 1.615 63.701 1.00 81.50 75 LEU A N 1
ATOM 562 C CA . LEU A 1 75 ? -33.079 2.521 63.114 1.00 81.50 75 LEU A CA 1
ATOM 563 C C . LEU A 1 75 ? -31.697 1.879 62.942 1.00 81.50 75 LEU A C 1
ATOM 565 O O . LEU A 1 75 ? -30.878 2.376 62.167 1.00 81.50 75 LEU A O 1
ATOM 569 N N . LYS A 1 76 ? -31.396 0.809 63.684 1.00 84.88 76 LYS A N 1
ATOM 570 C CA . LYS A 1 76 ? -30.080 0.161 63.655 1.00 84.88 76 LYS A CA 1
ATOM 571 C C . LYS A 1 76 ? -30.024 -0.898 62.559 1.00 84.88 76 LYS A C 1
ATOM 573 O O . LYS A 1 76 ? -30.952 -1.679 62.380 1.00 84.88 76 LYS A O 1
ATOM 578 N N . ARG A 1 77 ? -28.882 -0.970 61.868 1.00 89.38 77 ARG A N 1
ATOM 579 C CA . ARG A 1 77 ? -28.579 -2.082 60.962 1.00 89.38 77 ARG A CA 1
ATOM 580 C C . ARG A 1 77 ? -28.539 -3.381 61.763 1.00 89.38 77 ARG A C 1
ATOM 582 O O . ARG A 1 77 ? -27.820 -3.472 62.756 1.00 89.38 77 ARG A O 1
ATOM 589 N N . GLN A 1 78 ? -29.283 -4.382 61.318 1.00 92.31 78 GLN A N 1
ATOM 590 C CA . GLN A 1 78 ? -29.349 -5.672 61.987 1.00 92.31 78 GLN A CA 1
ATOM 591 C C . GLN A 1 78 ? -28.119 -6.516 61.634 1.00 92.31 78 GLN A C 1
ATOM 593 O O . GLN A 1 78 ? -27.902 -6.864 60.473 1.00 92.31 78 GLN A O 1
ATOM 598 N N . GLU A 1 79 ? -27.314 -6.870 62.635 1.00 94.00 79 GLU A N 1
ATOM 599 C CA . GLU A 1 79 ? -26.211 -7.817 62.453 1.00 94.00 79 GLU A CA 1
ATOM 600 C C . GLU A 1 79 ? -26.731 -9.260 62.439 1.00 94.00 79 GLU A C 1
ATOM 602 O O . GLU A 1 79 ? -27.462 -9.682 63.336 1.00 94.00 79 GLU A O 1
ATOM 607 N N . ILE A 1 80 ? -26.325 -10.033 61.432 1.00 95.25 80 ILE A N 1
ATOM 608 C CA . ILE A 1 80 ? -26.649 -11.454 61.297 1.00 95.25 80 ILE A CA 1
ATOM 609 C C . ILE A 1 80 ? -25.339 -12.234 61.214 1.00 95.25 80 ILE A C 1
ATOM 611 O O . ILE A 1 80 ? -24.594 -12.102 60.249 1.00 95.25 80 ILE A O 1
ATOM 615 N N . ASN A 1 81 ? -25.047 -13.062 62.218 1.00 95.69 81 ASN A N 1
ATOM 616 C CA . ASN A 1 81 ? -23.814 -13.865 62.260 1.00 95.69 81 ASN A CA 1
ATOM 617 C C . ASN A 1 81 ? -23.969 -15.262 61.624 1.00 95.69 81 ASN A C 1
ATOM 619 O O . ASN A 1 81 ? -22.988 -15.983 61.475 1.00 95.69 81 ASN A O 1
ATOM 623 N N . ALA A 1 82 ? -25.192 -15.661 61.264 1.00 96.00 82 ALA A N 1
ATOM 624 C CA . ALA A 1 82 ? -25.477 -16.951 60.646 1.00 96.00 82 ALA A CA 1
ATOM 625 C C . ALA A 1 82 ? -25.440 -16.868 59.112 1.00 96.00 82 ALA A C 1
ATOM 627 O O . ALA A 1 82 ? -25.776 -15.836 58.524 1.00 96.00 82 ALA A O 1
ATOM 628 N N . VAL A 1 83 ? -25.089 -17.984 58.466 1.00 96.69 83 VAL A N 1
ATOM 629 C CA . VAL A 1 83 ? -25.260 -18.150 57.016 1.00 96.69 83 VAL A CA 1
ATOM 630 C C . VAL A 1 83 ? -26.727 -17.911 56.671 1.00 96.69 83 VAL A C 1
ATOM 632 O O . VAL A 1 83 ? -27.614 -18.522 57.264 1.00 96.69 83 VAL A O 1
ATOM 635 N N . THR A 1 84 ? -26.977 -17.007 55.729 1.00 97.31 84 THR A N 1
ATOM 636 C CA . THR A 1 84 ? -28.325 -16.541 55.394 1.00 97.31 84 THR A CA 1
ATOM 637 C C . THR A 1 84 ? -28.593 -16.755 53.915 1.00 97.31 84 THR A C 1
ATOM 639 O O . THR A 1 84 ? -27.825 -16.292 53.080 1.00 97.31 84 THR A O 1
ATOM 642 N N . ASP A 1 85 ? -29.689 -17.429 53.571 1.00 97.56 85 ASP A N 1
ATOM 643 C CA . ASP A 1 85 ? -30.150 -17.478 52.183 1.00 97.56 85 ASP A CA 1
ATOM 644 C C . ASP A 1 85 ? -30.812 -16.143 51.816 1.00 97.56 85 ASP A C 1
ATOM 646 O O . ASP A 1 85 ? -31.873 -15.796 52.346 1.00 97.56 85 ASP A O 1
ATOM 650 N N . LEU A 1 86 ? -30.222 -15.399 50.879 1.00 97.38 86 LEU A N 1
ATOM 651 C CA . LEU A 1 86 ? -30.736 -14.086 50.488 1.00 97.38 86 LEU A CA 1
ATOM 652 C C . LEU A 1 86 ? -32.111 -14.152 49.813 1.00 97.38 86 LEU A C 1
ATOM 654 O O . LEU A 1 86 ? -32.801 -13.135 49.781 1.00 97.38 86 LEU A O 1
ATOM 658 N N . ASN A 1 87 ? -32.556 -15.306 49.300 1.00 97.12 87 ASN A N 1
ATOM 659 C CA . ASN A 1 87 ? -33.924 -15.456 48.788 1.00 97.12 87 ASN A CA 1
ATOM 660 C C . ASN A 1 87 ? -34.979 -15.396 49.900 1.00 97.12 87 ASN A C 1
ATOM 662 O O . ASN A 1 87 ? -36.133 -15.073 49.618 1.00 97.12 87 ASN A O 1
ATOM 666 N N . THR A 1 88 ? -34.579 -15.704 51.137 1.00 95.94 88 THR A N 1
ATOM 667 C CA . THR A 1 88 ? -35.445 -15.694 52.326 1.00 95.94 88 THR A CA 1
ATOM 668 C C . THR A 1 88 ? -35.409 -14.362 53.076 1.00 95.94 88 THR A C 1
ATOM 670 O O . THR A 1 88 ? -36.300 -14.079 53.873 1.00 95.94 88 THR A O 1
ATOM 673 N N . LEU A 1 89 ? -34.417 -13.510 52.796 1.00 95.69 89 LEU A N 1
ATOM 674 C CA . LEU A 1 89 ? -34.263 -12.196 53.418 1.00 95.69 89 LEU A CA 1
ATOM 675 C C . LEU A 1 89 ? -35.179 -11.160 52.742 1.00 95.69 89 LEU A C 1
ATOM 677 O O . LEU A 1 89 ? -34.740 -10.329 51.948 1.00 95.69 89 LEU A O 1
ATOM 681 N N . THR A 1 90 ? -36.478 -11.258 53.019 1.00 94.25 90 THR A N 1
ATOM 682 C CA . THR A 1 90 ? -37.538 -10.467 52.366 1.00 94.25 90 THR A CA 1
ATOM 683 C C . THR A 1 90 ? -38.086 -9.325 53.217 1.00 94.25 90 THR A C 1
ATOM 685 O O . THR A 1 90 ? -38.795 -8.465 52.702 1.00 94.25 90 THR A O 1
ATOM 688 N N . THR A 1 91 ? -37.793 -9.318 54.516 1.00 92.19 91 THR A N 1
ATOM 689 C CA . THR A 1 91 ? -38.249 -8.272 55.438 1.00 92.19 91 THR A CA 1
ATOM 690 C C . THR A 1 91 ? -37.541 -6.956 55.139 1.00 92.19 91 THR A C 1
ATOM 692 O O . THR A 1 91 ? -36.333 -6.943 54.918 1.00 92.19 91 THR A O 1
ATOM 695 N N . GLN A 1 92 ? -38.289 -5.850 55.149 1.00 92.44 92 GLN A N 1
ATOM 696 C CA . GLN A 1 92 ? -37.723 -4.515 54.973 1.00 92.44 92 GLN A CA 1
ATOM 697 C C . GLN A 1 92 ? -36.683 -4.221 56.057 1.00 92.44 92 GLN A C 1
ATOM 699 O O . GLN A 1 92 ? -36.976 -4.362 57.246 1.00 92.44 92 GLN A O 1
ATOM 704 N N . GLY A 1 93 ? -35.501 -3.756 55.661 1.00 92.25 93 GLY A N 1
ATOM 705 C CA . GLY A 1 93 ? -34.468 -3.384 56.618 1.00 92.25 93 GLY A CA 1
ATOM 706 C C . GLY A 1 93 ? -33.072 -3.293 56.024 1.00 92.25 93 GLY A C 1
ATOM 707 O O . GLY A 1 93 ? -32.838 -3.593 54.854 1.00 92.25 93 GLY A O 1
ATOM 708 N N . GLN A 1 94 ? -32.137 -2.878 56.875 1.00 94.50 94 GLN A N 1
ATOM 709 C CA . GLN A 1 94 ? -30.709 -2.879 56.579 1.00 94.50 94 GLN A CA 1
ATOM 710 C C . GLN A 1 94 ? -30.036 -3.968 57.406 1.00 94.50 94 GLN A C 1
ATOM 712 O O . GLN A 1 94 ? -30.173 -3.998 58.631 1.00 94.50 94 GLN A O 1
ATOM 717 N N . TYR A 1 95 ? -29.251 -4.816 56.754 1.00 95.56 95 TYR A N 1
ATOM 718 C CA . TYR A 1 95 ? -28.617 -5.981 57.357 1.00 95.56 95 TYR A CA 1
ATOM 719 C C . TYR A 1 95 ? -27.106 -5.959 57.138 1.00 95.56 95 TYR A C 1
ATOM 721 O O . TYR A 1 95 ? -26.616 -5.526 56.094 1.00 95.56 95 TYR A O 1
ATOM 729 N N . PHE A 1 96 ? -26.355 -6.451 58.119 1.00 96.00 96 PHE A N 1
ATOM 730 C CA . PHE A 1 96 ? -24.941 -6.779 57.972 1.00 96.00 96 PHE A CA 1
ATOM 731 C C . PHE A 1 96 ? -24.740 -8.263 58.261 1.00 96.00 96 PHE A C 1
ATOM 733 O O . PHE A 1 96 ? -24.794 -8.695 59.412 1.00 96.00 96 PHE A O 1
ATOM 740 N N . ILE A 1 97 ? -24.548 -9.047 57.202 1.00 97.00 97 ILE A N 1
ATOM 741 C CA . ILE A 1 97 ? -24.383 -10.496 57.282 1.00 97.00 97 ILE A CA 1
ATOM 742 C C . ILE A 1 97 ? -22.894 -10.798 57.436 1.00 97.00 97 ILE A C 1
ATOM 744 O O . ILE A 1 97 ? -22.116 -10.685 56.487 1.00 97.00 97 ILE A O 1
ATOM 748 N N . LYS A 1 98 ? -22.510 -11.207 58.643 1.00 95.62 98 LYS A N 1
ATOM 749 C CA . LYS A 1 98 ? -21.138 -11.521 59.070 1.00 95.62 98 LYS A CA 1
ATOM 750 C C . LYS A 1 98 ? -20.837 -13.013 58.922 1.00 95.62 98 LYS A C 1
ATOM 752 O O . LYS A 1 98 ? -20.184 -13.628 59.761 1.00 95.62 98 LYS A O 1
ATOM 757 N N . ALA A 1 99 ? -21.338 -13.597 57.840 1.00 95.06 99 ALA A N 1
ATOM 758 C CA . ALA A 1 99 ? -21.110 -14.977 57.441 1.00 95.06 99 ALA A CA 1
ATOM 759 C C . ALA A 1 99 ? -20.669 -15.006 55.975 1.00 95.06 99 ALA A C 1
ATOM 761 O O . ALA A 1 99 ? -21.094 -14.164 55.184 1.00 95.06 99 ALA A O 1
ATOM 762 N N . GLY A 1 100 ? -19.797 -15.949 55.623 1.00 92.81 100 GLY A N 1
ATOM 763 C CA . GLY A 1 100 ? -19.409 -16.188 54.234 1.00 92.81 100 GLY A CA 1
ATOM 764 C C . GLY A 1 100 ? -20.280 -17.250 53.562 1.00 92.81 100 GLY A C 1
ATOM 765 O O . GLY A 1 100 ? -20.990 -17.989 54.238 1.00 92.81 100 GLY A O 1
ATOM 766 N N . ASN A 1 101 ? -20.185 -17.358 52.234 1.00 94.81 101 ASN A N 1
ATOM 767 C CA . ASN A 1 101 ? -20.883 -18.374 51.425 1.00 94.81 101 ASN A CA 1
ATOM 768 C C . ASN A 1 101 ? -22.409 -18.417 51.640 1.00 94.81 101 ASN A C 1
ATOM 770 O O . ASN A 1 101 ? -23.015 -19.485 51.721 1.00 94.81 101 ASN A O 1
ATOM 774 N N . ASN A 1 102 ? -23.030 -17.244 51.730 1.00 96.56 102 ASN A N 1
ATOM 775 C CA . ASN A 1 102 ? -24.478 -17.105 51.851 1.00 96.56 102 ASN A CA 1
ATOM 776 C C . ASN A 1 102 ? -25.186 -17.639 50.587 1.00 96.56 102 ASN A C 1
ATOM 778 O O . ASN A 1 102 ? -24.860 -17.189 49.483 1.00 96.56 102 ASN A O 1
ATOM 782 N N . PRO A 1 103 ? -26.144 -18.580 50.702 1.00 97.94 103 PRO A N 1
ATOM 783 C CA . PRO A 1 103 ? -26.909 -19.054 49.555 1.00 97.94 103 PRO A CA 1
ATOM 784 C C . PRO A 1 103 ? -27.598 -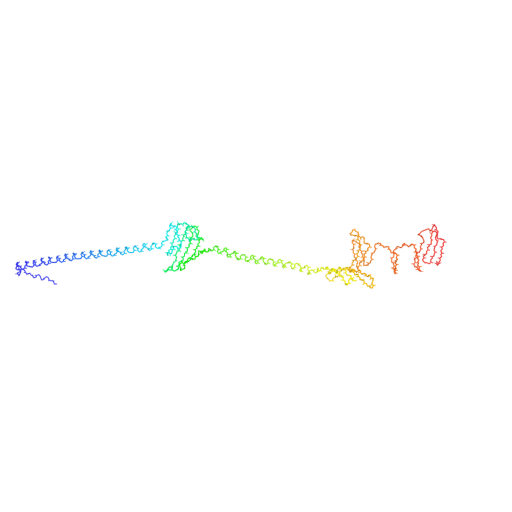17.903 48.815 1.00 97.94 103 PRO A C 1
ATOM 786 O O . PRO A 1 103 ? -28.073 -16.943 49.424 1.00 97.94 103 PRO A O 1
ATOM 789 N N . ASN A 1 104 ? -27.636 -17.998 47.485 1.00 97.50 104 ASN A N 1
ATOM 790 C CA . ASN A 1 104 ? -28.206 -16.983 46.592 1.00 97.50 104 ASN A CA 1
ATOM 791 C C . ASN A 1 104 ? -27.598 -15.574 46.729 1.00 97.50 104 ASN A C 1
ATOM 793 O O . ASN A 1 104 ? -28.191 -14.609 46.244 1.00 97.50 104 ASN A O 1
ATOM 797 N N . ALA A 1 105 ? -26.421 -15.432 47.343 1.00 97.00 105 ALA A N 1
ATOM 798 C CA . ALA A 1 105 ? -25.670 -14.186 47.340 1.00 97.00 105 ALA A CA 1
ATOM 799 C C . ALA A 1 105 ? -24.795 -14.031 46.086 1.00 97.00 105 ALA A C 1
ATOM 801 O O . ALA A 1 105 ? -24.313 -15.025 45.542 1.00 97.00 105 ALA A O 1
ATOM 802 N N . PRO A 1 106 ? -24.527 -12.789 45.643 1.00 96.94 106 PRO A N 1
ATOM 803 C CA . PRO A 1 106 ? -23.657 -12.526 44.497 1.00 96.94 106 PRO A CA 1
ATOM 804 C C . PRO A 1 106 ? -22.160 -12.649 44.832 1.00 96.94 106 PRO A C 1
ATOM 806 O O . PRO A 1 106 ? -21.327 -12.623 43.929 1.00 96.94 106 PRO A O 1
ATOM 809 N N . ALA A 1 107 ? -21.807 -12.762 46.116 1.00 95.25 107 ALA A N 1
ATOM 810 C CA . ALA A 1 107 ? -20.437 -12.871 46.604 1.00 95.25 107 ALA A CA 1
ATOM 811 C C . ALA A 1 107 ? -20.367 -13.723 47.882 1.00 95.25 107 ALA A C 1
ATOM 813 O O . ALA A 1 107 ? -21.348 -13.863 48.611 1.00 95.25 107 ALA A O 1
ATOM 814 N N . THR A 1 108 ? -19.185 -14.276 48.162 1.00 94.56 108 THR A N 1
ATOM 815 C CA . THR A 1 108 ? -18.938 -15.189 49.292 1.00 94.56 108 THR A CA 1
ATOM 816 C C . THR A 1 108 ? -18.458 -14.491 50.565 1.00 94.56 108 THR A C 1
ATOM 818 O O . THR A 1 108 ? -18.362 -15.137 51.605 1.00 94.56 108 THR A O 1
ATOM 821 N N . ASN A 1 109 ? -18.145 -13.197 50.499 1.00 95.12 109 ASN A N 1
ATOM 822 C CA . ASN A 1 109 ? -17.683 -12.378 51.621 1.00 95.12 109 ASN A CA 1
ATOM 823 C C . ASN A 1 109 ? -18.844 -11.916 52.518 1.00 95.12 109 ASN A C 1
ATOM 825 O O . ASN A 1 109 ? -20.005 -12.206 52.242 1.00 95.12 109 ASN A O 1
ATOM 829 N N . TRP A 1 110 ? -18.527 -11.174 53.583 1.00 96.31 110 TRP A N 1
ATOM 830 C CA . TRP A 1 110 ? -19.534 -10.470 54.379 1.00 96.31 110 TRP A CA 1
ATOM 831 C C . TRP A 1 110 ? -20.235 -9.402 53.544 1.00 96.31 110 TRP A C 1
ATOM 833 O O . TRP A 1 110 ? -19.620 -8.762 52.683 1.00 96.31 110 TRP A O 1
ATOM 843 N N . LEU A 1 111 ? -21.530 -9.232 53.798 1.00 96.62 111 LEU A N 1
ATOM 844 C CA . LEU A 1 111 ? -22.416 -8.447 52.945 1.00 96.62 111 LEU A CA 1
ATOM 845 C C . LEU A 1 111 ? -23.185 -7.427 53.772 1.00 96.62 111 LEU A C 1
ATOM 847 O O . LEU A 1 111 ? -23.814 -7.763 54.775 1.00 96.62 111 LEU A O 1
ATOM 851 N N . PHE A 1 112 ? -23.206 -6.193 53.291 1.00 96.25 112 PHE A N 1
ATOM 852 C CA . PHE A 1 112 ? -24.262 -5.250 53.617 1.00 96.25 112 PHE A CA 1
ATOM 853 C C . PHE A 1 112 ? -25.422 -5.494 52.660 1.00 96.25 112 PHE A C 1
ATOM 855 O O . PHE A 1 112 ? -25.214 -5.494 51.446 1.00 96.25 112 PHE A O 1
ATOM 862 N N . VAL A 1 113 ? -26.619 -5.720 53.196 1.00 96.62 113 VAL A N 1
ATOM 863 C CA . VAL A 1 113 ? -27.823 -5.977 52.401 1.00 96.62 113 VAL A CA 1
ATOM 864 C C . VAL A 1 113 ? -28.902 -4.988 52.802 1.00 96.62 113 VAL A C 1
ATOM 866 O O . VAL A 1 113 ? -29.316 -4.965 53.958 1.00 96.62 113 VAL A O 1
ATOM 869 N N . ASP A 1 114 ? -29.363 -4.186 51.854 1.00 96.25 114 ASP A N 1
ATOM 870 C CA . ASP A 1 114 ? -30.550 -3.354 52.014 1.00 96.25 114 ASP A CA 1
ATOM 871 C C . ASP A 1 114 ? -31.714 -4.052 51.318 1.00 96.25 114 ASP A C 1
ATOM 873 O O . ASP A 1 114 ? -31.602 -4.430 50.148 1.00 96.25 114 ASP A O 1
ATOM 877 N N . VAL A 1 115 ? -32.807 -4.250 52.050 1.00 95.94 115 VAL A N 1
ATOM 878 C CA . VAL A 1 115 ? -34.045 -4.835 51.540 1.00 95.94 115 VAL A CA 1
ATOM 879 C C . VAL A 1 115 ? -35.126 -3.770 51.574 1.00 95.94 115 VAL A C 1
ATOM 881 O O . VAL A 1 115 ? -35.509 -3.279 52.639 1.00 95.94 115 VAL A O 1
ATOM 884 N N . GLU A 1 116 ? -35.644 -3.448 50.400 1.00 95.38 116 GLU A N 1
ATOM 885 C CA . GLU A 1 116 ? -36.765 -2.537 50.214 1.00 95.38 116 GLU A CA 1
ATOM 886 C C . GLU A 1 116 ? -37.944 -3.331 49.663 1.00 95.38 116 GLU A C 1
ATOM 888 O O . GLU A 1 116 ? -37.772 -4.197 48.808 1.00 95.38 116 GLU A O 1
ATOM 893 N N . THR A 1 117 ? -39.152 -3.070 50.152 1.00 93.25 117 THR A N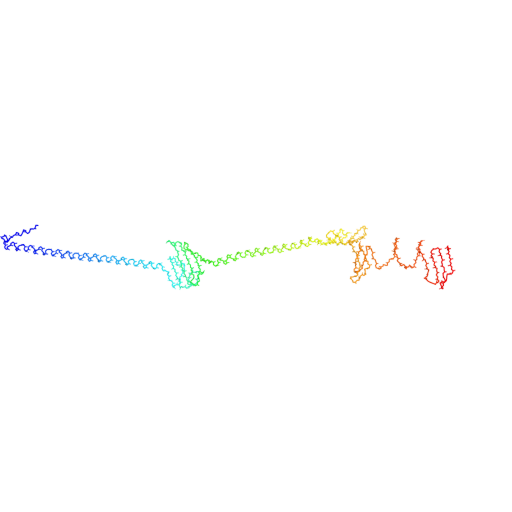 1
ATOM 894 C CA . THR A 1 117 ? -40.344 -3.800 49.716 1.00 93.25 117 THR A CA 1
ATOM 895 C C . THR A 1 117 ? -41.564 -2.892 49.692 1.00 93.25 117 THR A C 1
ATOM 897 O O . THR A 1 117 ? -41.675 -1.9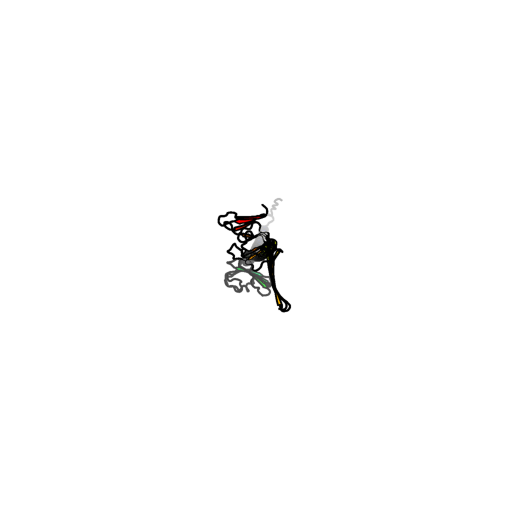62 50.487 1.00 93.25 117 THR A O 1
ATOM 900 N N . SER A 1 118 ? -42.507 -3.177 48.793 1.00 88.50 118 SER A N 1
ATOM 901 C CA . SER A 1 118 ? -43.865 -2.621 48.864 1.00 88.50 118 SER A CA 1
ATOM 902 C C . SER A 1 118 ? -44.597 -3.129 50.115 1.00 88.50 118 SER A C 1
ATOM 904 O O . SER A 1 118 ? -44.280 -4.225 50.585 1.00 88.50 118 SER A O 1
ATOM 906 N N . ASN A 1 119 ? -45.622 -2.408 50.586 1.00 85.00 119 ASN A N 1
ATOM 907 C CA . ASN A 1 119 ? -46.446 -2.820 51.737 1.00 85.00 119 ASN A CA 1
ATOM 908 C C . ASN A 1 119 ? -46.976 -4.261 51.606 1.00 85.00 119 ASN A C 1
ATOM 910 O O . ASN A 1 119 ? -46.936 -5.020 52.570 1.00 85.00 119 ASN A O 1
ATOM 914 N N . ASP A 1 120 ? -47.378 -4.658 50.396 1.00 85.06 120 ASP A N 1
ATOM 915 C CA . ASP A 1 120 ? -47.954 -5.981 50.109 1.00 85.06 120 ASP A CA 1
ATOM 916 C C . ASP A 1 120 ? -46.898 -7.041 49.738 1.00 85.06 120 ASP A C 1
ATOM 918 O O . ASP A 1 120 ? -47.232 -8.146 49.319 1.00 85.06 120 ASP A O 1
ATOM 922 N N . GLN A 1 121 ? -45.607 -6.702 49.832 1.00 82.50 121 GLN A N 1
ATOM 923 C CA . GLN A 1 121 ? -44.463 -7.562 49.478 1.00 82.50 121 GLN A CA 1
ATOM 924 C C . GLN A 1 121 ? -44.462 -8.134 48.049 1.00 82.50 121 GLN A C 1
ATOM 926 O O . GLN A 1 121 ? -43.739 -9.086 47.745 1.00 82.50 121 GLN A O 1
ATOM 931 N N . TRP A 1 122 ? -45.235 -7.524 47.148 1.00 88.44 122 TRP A N 1
ATOM 932 C CA . TRP A 1 122 ? -45.293 -7.886 45.733 1.00 88.44 122 TRP A CA 1
ATOM 933 C C . TRP A 1 122 ? -43.959 -7.648 45.010 1.00 88.44 122 TRP A C 1
ATOM 935 O O . TRP A 1 122 ? -43.552 -8.453 44.165 1.00 88.44 122 TRP A O 1
ATOM 945 N N . ILE A 1 123 ? -43.278 -6.555 45.371 1.00 93.50 123 ILE A N 1
ATOM 946 C CA . ILE A 1 123 ? -41.951 -6.186 44.871 1.00 93.50 123 ILE A CA 1
ATOM 947 C C . ILE A 1 123 ? -40.990 -6.118 46.044 1.00 93.50 123 ILE A C 1
ATOM 949 O O . ILE A 1 123 ? -41.273 -5.435 47.029 1.00 93.50 123 ILE A O 1
ATOM 953 N N . ILE A 1 124 ? -39.846 -6.783 45.900 1.00 96.31 124 ILE A N 1
ATOM 954 C CA . ILE A 1 124 ? -38.722 -6.681 46.831 1.00 96.31 124 ILE A CA 1
ATOM 955 C C . ILE A 1 124 ? -37.482 -6.313 46.032 1.00 96.31 124 ILE A C 1
ATOM 957 O O . ILE A 1 124 ? -37.152 -7.000 45.070 1.00 96.31 124 ILE A O 1
ATOM 961 N N . MET A 1 125 ? -36.778 -5.266 46.434 1.00 97.12 125 MET A N 1
ATOM 962 C CA . MET A 1 125 ? -35.471 -4.911 45.899 1.00 97.12 125 MET A CA 1
ATOM 963 C C . MET A 1 125 ? -34.412 -5.242 46.937 1.00 97.12 125 MET A C 1
ATOM 965 O O . MET A 1 125 ? -34.564 -4.930 48.117 1.00 97.12 125 MET A O 1
ATOM 969 N N . GLN A 1 126 ? -33.337 -5.883 46.493 1.00 97.88 126 GLN A N 1
ATOM 970 C CA . GLN A 1 126 ? -32.157 -6.085 47.318 1.00 97.88 126 GLN A CA 1
ATOM 971 C C . GLN A 1 126 ? -30.976 -5.354 46.709 1.00 97.88 126 GLN A C 1
ATOM 973 O O . GLN A 1 126 ? -30.653 -5.571 45.541 1.00 97.88 126 GLN A O 1
ATOM 978 N N . THR A 1 127 ? -30.304 -4.552 47.529 1.00 97.38 127 THR A N 1
ATOM 979 C CA . THR A 1 127 ? -28.988 -3.995 47.221 1.00 97.38 127 THR A CA 1
ATOM 980 C C . THR A 1 127 ? -27.958 -4.669 48.109 1.00 97.38 127 THR A C 1
ATOM 982 O O . THR A 1 127 ? -28.063 -4.626 49.331 1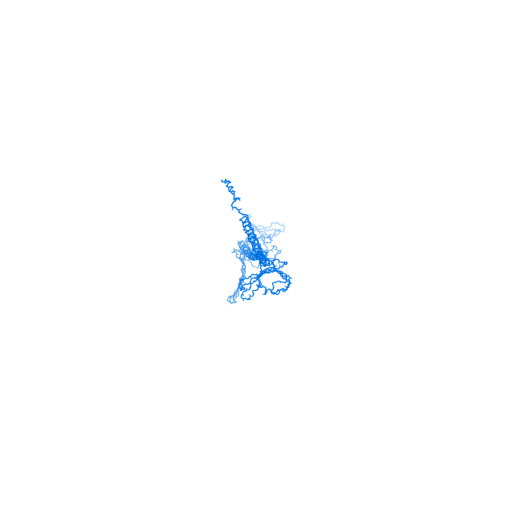.00 97.38 127 THR A O 1
ATOM 985 N N . VAL A 1 128 ? -26.949 -5.288 47.504 1.00 97.31 128 VAL A N 1
ATOM 986 C CA . VAL A 1 128 ? -25.859 -5.963 48.212 1.00 97.31 128 VAL A CA 1
ATOM 987 C C . VAL A 1 128 ? -24.563 -5.222 47.965 1.00 97.31 128 VAL A C 1
ATOM 989 O O . VAL A 1 128 ? -24.223 -4.943 46.820 1.00 97.31 128 VAL A O 1
ATOM 992 N N . ARG A 1 129 ? -23.815 -4.945 49.031 1.00 95.88 129 ARG A N 1
ATOM 993 C CA . ARG A 1 129 ? -22.461 -4.385 48.984 1.00 95.88 129 ARG A CA 1
ATOM 994 C C . ARG A 1 129 ? -21.517 -5.297 49.750 1.00 95.88 129 ARG A C 1
ATOM 996 O O . ARG A 1 129 ? -21.803 -5.685 50.880 1.00 95.88 129 ARG A O 1
ATOM 1003 N N . GLN A 1 130 ? -20.397 -5.642 49.133 1.00 95.50 130 GLN A N 1
ATOM 1004 C CA . GLN A 1 130 ? -19.369 -6.461 49.762 1.00 95.50 130 GLN A CA 1
ATOM 1005 C C . GLN A 1 130 ? -18.562 -5.640 50.780 1.00 95.50 130 GLN A C 1
ATOM 1007 O O . GLN A 1 130 ? -18.117 -4.536 50.476 1.00 95.50 130 GLN A O 1
ATOM 1012 N N . ASP A 1 131 ? -18.341 -6.196 51.972 1.00 93.44 131 ASP A N 1
ATOM 1013 C CA . ASP A 1 131 ? -17.686 -5.512 53.098 1.00 93.44 131 ASP A CA 1
ATOM 1014 C C . ASP A 1 131 ? -16.275 -4.993 52.774 1.00 93.44 131 ASP A C 1
ATOM 1016 O O . ASP A 1 131 ? -15.969 -3.815 52.941 1.00 93.44 131 ASP A O 1
ATOM 1020 N N . ASN A 1 132 ? -15.425 -5.859 52.227 1.00 93.06 132 ASN A N 1
ATOM 1021 C CA . ASN A 1 132 ? -14.020 -5.550 51.958 1.00 93.06 132 ASN A CA 1
ATOM 1022 C C . ASN A 1 132 ? -13.771 -4.913 50.579 1.00 93.06 132 ASN A C 1
ATOM 1024 O O . ASN A 1 132 ? -12.618 -4.691 50.206 1.00 93.06 132 ASN A O 1
ATOM 1028 N N . ASN A 1 133 ? -14.821 -4.646 49.797 1.00 91.31 133 ASN A N 1
ATOM 1029 C CA . ASN A 1 133 ? -14.698 -3.980 48.506 1.00 91.31 133 ASN A CA 1
ATOM 1030 C C . ASN A 1 133 ? -15.983 -3.229 48.144 1.00 91.31 133 ASN A C 1
ATOM 1032 O O . ASN A 1 133 ? -16.901 -3.788 47.550 1.00 91.31 133 ASN A O 1
ATOM 1036 N N . ALA A 1 134 ? -16.006 -1.924 48.404 1.00 81.25 134 ALA A N 1
ATOM 1037 C CA . ALA A 1 134 ? -17.158 -1.078 48.100 1.00 81.25 134 ALA A CA 1
ATOM 1038 C C . ALA A 1 134 ? -17.504 -0.985 46.596 1.00 81.25 134 ALA A C 1
ATOM 1040 O O . ALA A 1 134 ? -18.617 -0.590 46.262 1.00 81.25 134 ALA A O 1
ATOM 1041 N N . LYS A 1 135 ? -16.593 -1.356 45.677 1.00 88.69 135 LYS A N 1
ATOM 1042 C CA . LYS A 1 135 ? -16.874 -1.409 44.222 1.00 88.69 135 LYS A CA 1
ATOM 1043 C C . LYS A 1 135 ? -17.744 -2.607 43.832 1.00 88.69 135 LYS A C 1
ATOM 1045 O O . LYS A 1 135 ? -18.280 -2.665 42.730 1.00 88.69 135 LYS A O 1
ATOM 1050 N N . ASN A 1 136 ? -17.836 -3.586 44.720 1.00 94.00 136 ASN A N 1
ATOM 1051 C CA . ASN A 1 136 ? -18.612 -4.793 44.539 1.00 94.00 136 ASN A CA 1
ATOM 1052 C C . ASN A 1 136 ? -20.006 -4.560 45.123 1.00 94.00 136 ASN A C 1
ATOM 1054 O O . ASN A 1 136 ? -20.278 -4.845 46.292 1.00 94.00 136 ASN A O 1
ATOM 1058 N N . GLN A 1 137 ? -20.864 -3.985 44.282 1.00 95.81 137 GLN A N 1
ATOM 1059 C CA . GLN A 1 137 ? -22.265 -3.738 44.573 1.00 95.81 137 GLN A CA 1
ATOM 1060 C C . GLN A 1 137 ? -23.142 -4.425 43.528 1.00 95.81 137 GLN A C 1
ATOM 1062 O O . GLN A 1 137 ? -22.837 -4.398 42.336 1.00 95.81 137 GLN A O 1
ATOM 1067 N N . TRP A 1 138 ? -24.239 -5.022 43.975 1.00 97.75 138 TRP A N 1
ATOM 1068 C CA . TRP A 1 138 ? -25.212 -5.681 43.116 1.00 97.75 138 TRP A CA 1
ATOM 1069 C C . TRP A 1 138 ? -26.623 -5.315 43.524 1.00 97.75 138 TRP A C 1
ATOM 1071 O O . TRP A 1 138 ? -26.897 -5.064 44.697 1.00 97.75 138 TRP A O 1
ATOM 1081 N N . VAL A 1 139 ? -27.517 -5.330 42.550 1.00 97.69 139 VAL A N 1
ATOM 1082 C CA . VAL A 1 139 ? -28.950 -5.165 42.752 1.00 97.69 139 VAL A CA 1
ATOM 1083 C C . VAL A 1 139 ? -29.688 -6.345 42.146 1.00 97.69 139 VAL A C 1
ATOM 1085 O O . VAL A 1 139 ? -29.234 -6.954 41.177 1.00 97.69 139 VAL A O 1
ATOM 1088 N N . ARG A 1 140 ? -30.828 -6.691 42.728 1.00 97.94 140 ARG A N 1
ATOM 1089 C CA . ARG A 1 140 ? -31.807 -7.584 42.110 1.00 97.94 140 ARG A CA 1
ATOM 1090 C C . ARG A 1 140 ? -33.197 -7.234 42.599 1.00 97.94 140 ARG A C 1
ATOM 1092 O O . ARG A 1 140 ? -33.353 -6.593 43.640 1.00 97.94 140 ARG A O 1
ATOM 1099 N N . GLN A 1 141 ? -34.198 -7.732 41.892 1.00 96.25 141 GLN A N 1
ATOM 1100 C CA . GLN A 1 141 ? -35.592 -7.584 42.275 1.00 96.25 141 GLN A CA 1
ATOM 1101 C C . GLN A 1 141 ? -36.292 -8.936 42.334 1.00 96.25 141 GLN A C 1
ATOM 1103 O O . GLN A 1 141 ? -36.020 -9.833 41.537 1.00 96.25 141 GLN A O 1
ATOM 1108 N N . ARG A 1 142 ? -37.225 -9.076 43.267 1.00 95.81 142 ARG A N 1
ATOM 1109 C CA . ARG A 1 142 ? -38.234 -10.125 43.266 1.00 95.81 142 ARG A CA 1
ATOM 1110 C C . ARG A 1 142 ? -39.546 -9.510 42.820 1.00 95.81 142 ARG A C 1
ATOM 1112 O O . ARG A 1 142 ? -39.983 -8.531 43.417 1.00 95.81 142 ARG A O 1
ATOM 1119 N N . HIS A 1 143 ? -40.181 -10.105 41.821 1.00 93.44 143 HIS A N 1
ATOM 1120 C CA . HIS A 1 143 ? -41.504 -9.699 41.361 1.00 93.44 143 HIS A CA 1
ATOM 1121 C C . HIS A 1 143 ? -42.410 -10.925 41.292 1.00 93.44 143 HIS A C 1
ATOM 1123 O O . HIS A 1 143 ? -42.052 -11.925 40.666 1.00 93.44 143 HIS A O 1
ATOM 1129 N N . ASN A 1 144 ? -43.574 -10.859 41.947 1.00 88.50 144 ASN A N 1
ATOM 1130 C CA . ASN A 1 144 ? -44.540 -11.963 42.004 1.00 88.50 144 ASN A CA 1
ATOM 1131 C C . ASN A 1 144 ? -43.889 -13.314 42.372 1.00 88.50 144 ASN A C 1
ATOM 1133 O O . ASN A 1 144 ? -44.030 -14.320 41.679 1.00 88.50 144 ASN A O 1
ATOM 1137 N N . GLY A 1 145 ? -43.075 -13.318 43.426 1.00 88.94 145 GLY A N 1
ATOM 1138 C CA . GLY A 1 145 ? -42.428 -14.535 43.912 1.00 88.94 145 GLY A CA 1
ATOM 1139 C C . GLY A 1 145 ? -41.071 -14.871 43.289 1.00 88.94 145 GLY A C 1
ATOM 1140 O O . GLY A 1 145 ? -40.268 -15.514 43.966 1.00 88.94 145 GLY A O 1
ATOM 1141 N N . ASN A 1 146 ? -40.776 -14.388 42.080 1.00 94.50 146 ASN A N 1
ATOM 1142 C CA . ASN A 1 146 ? -39.593 -14.780 41.312 1.00 94.50 146 ASN A CA 1
ATOM 1143 C C . ASN A 1 146 ? -38.457 -13.767 41.441 1.00 94.50 146 ASN A C 1
ATOM 1145 O O . ASN A 1 146 ? -38.661 -12.578 41.200 1.00 94.50 146 ASN A O 1
ATOM 1149 N N . TRP A 1 147 ? -37.260 -14.240 41.786 1.00 97.12 147 TRP A N 1
ATOM 1150 C CA . TRP A 1 147 ? -36.049 -13.421 41.843 1.00 97.12 147 TRP A CA 1
ATOM 1151 C C . TRP A 1 147 ? -35.429 -13.252 40.456 1.00 97.12 147 TRP A C 1
ATOM 1153 O O . TRP A 1 147 ? -35.260 -14.226 39.722 1.00 97.12 147 TRP A O 1
ATOM 1163 N N . SER A 1 148 ? -35.035 -12.026 40.121 1.00 97.44 148 SER A N 1
ATOM 1164 C CA . SER A 1 148 ? -34.129 -11.767 39.008 1.00 97.44 148 SER A CA 1
ATOM 1165 C C . SER A 1 148 ? -32.722 -12.267 39.339 1.00 97.44 148 SER A C 1
ATOM 1167 O O . SER A 1 148 ? -32.354 -12.456 40.505 1.00 97.44 148 SER A O 1
ATOM 1169 N N . ALA A 1 149 ? -31.903 -12.427 38.301 1.00 97.75 149 ALA A N 1
ATOM 1170 C CA . ALA A 1 149 ? -30.465 -12.546 38.487 1.00 97.75 149 ALA A CA 1
ATOM 1171 C C . ALA A 1 149 ? -29.910 -11.290 39.187 1.00 97.75 149 ALA A C 1
ATOM 1173 O O . ALA A 1 149 ? -30.514 -10.214 39.141 1.00 97.75 149 ALA A O 1
ATOM 1174 N N . TRP A 1 150 ? -28.755 -11.443 39.831 1.00 98.00 150 TRP A N 1
ATOM 1175 C CA . TRP A 1 150 ? -28.001 -10.315 40.364 1.00 98.00 150 TRP A CA 1
ATOM 1176 C C . TRP A 1 150 ? -27.353 -9.521 39.235 1.00 98.00 150 TRP A C 1
ATOM 1178 O O . TRP A 1 150 ? -26.589 -10.070 38.441 1.00 98.00 150 TRP A O 1
ATOM 1188 N N . GLU A 1 151 ? -27.598 -8.218 39.215 1.00 97.62 151 G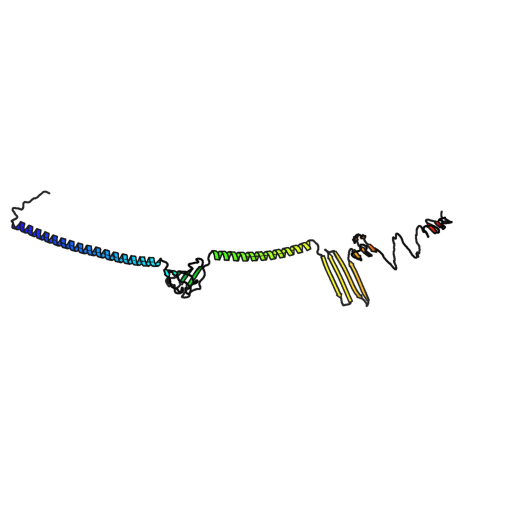LU A N 1
ATOM 1189 C CA . GLU A 1 151 ? -26.955 -7.277 38.306 1.00 97.62 151 GLU A CA 1
ATOM 1190 C C . GLU A 1 151 ? -25.888 -6.496 39.067 1.00 97.62 151 GLU A C 1
ATOM 1192 O O . GLU A 1 151 ? -26.163 -5.891 40.104 1.00 97.62 151 GLU A O 1
ATOM 1197 N N . LYS A 1 152 ? -24.644 -6.517 38.578 1.00 95.06 152 LYS A N 1
ATOM 1198 C CA . LYS A 1 152 ? -23.562 -5.733 39.180 1.00 95.06 152 LYS A CA 1
ATOM 1199 C C . LYS A 1 152 ? -23.764 -4.255 38.845 1.00 95.06 152 LYS A C 1
ATOM 1201 O O . LYS A 1 152 ? -23.869 -3.898 37.673 1.00 95.06 152 LYS A O 1
ATOM 1206 N N . VAL A 1 153 ? -23.758 -3.398 39.861 1.00 93.44 153 VAL A N 1
ATOM 1207 C CA . VAL A 1 153 ? -23.793 -1.944 39.689 1.00 93.44 153 VAL A CA 1
ATOM 1208 C C . VAL A 1 153 ? -22.422 -1.490 39.208 1.00 93.44 153 VAL A C 1
ATOM 1210 O O . VAL A 1 153 ? -21.413 -1.716 39.874 1.00 93.44 153 VAL A O 1
ATOM 1213 N N . ALA A 1 154 ? -22.379 -0.870 38.033 1.00 90.75 154 ALA A N 1
ATOM 1214 C CA . ALA A 1 154 ? -21.133 -0.380 37.472 1.00 90.75 154 ALA A CA 1
ATOM 1215 C C . ALA A 1 154 ? -20.655 0.880 38.210 1.00 90.75 154 ALA A C 1
ATOM 1217 O O . ALA A 1 154 ? -21.426 1.802 38.478 1.00 90.75 154 ALA A O 1
ATOM 1218 N N . THR A 1 155 ? -19.366 0.930 38.522 1.00 88.19 155 THR A N 1
ATOM 1219 C CA . THR A 1 155 ? -18.731 2.098 39.139 1.00 88.19 155 THR A CA 1
ATOM 1220 C C . THR A 1 155 ? -18.408 3.172 38.098 1.00 88.19 155 THR A C 1
ATOM 1222 O O . THR A 1 155 ? -18.207 2.875 36.919 1.00 88.19 155 THR A O 1
ATOM 1225 N N . GLY A 1 156 ? -18.272 4.432 38.530 1.00 85.25 156 GLY A N 1
ATOM 1226 C CA . GLY A 1 156 ? -17.854 5.523 37.638 1.00 85.25 156 GLY A CA 1
ATOM 1227 C C . GLY A 1 156 ? -16.513 5.255 36.935 1.00 85.25 156 GLY A C 1
ATOM 1228 O O . GLY A 1 156 ? -16.359 5.587 35.765 1.00 85.25 156 GLY A O 1
ATOM 1229 N N . SER A 1 157 ? -15.577 4.576 37.612 1.00 85.19 157 SER A N 1
ATOM 1230 C CA . SER A 1 157 ? -14.296 4.146 37.027 1.00 85.19 157 SER A CA 1
ATOM 1231 C C . SER A 1 157 ? -14.489 3.109 35.915 1.00 85.19 157 SER A C 1
ATOM 1233 O O . SER A 1 157 ? -13.942 3.281 34.832 1.00 85.19 157 SER A O 1
ATOM 1235 N N . GLU A 1 158 ? -15.299 2.066 36.145 1.00 86.38 158 GLU A N 1
ATOM 1236 C CA . GLU A 1 158 ? -15.579 1.028 35.135 1.00 86.38 158 GLU A CA 1
ATOM 1237 C C . GLU A 1 158 ? -16.298 1.610 33.903 1.00 86.38 158 GLU A C 1
ATOM 1239 O O . GLU A 1 158 ? -16.045 1.177 32.777 1.00 86.38 158 GLU A O 1
ATOM 1244 N N . LEU A 1 159 ? -17.177 2.604 34.095 1.00 86.56 159 LEU A N 1
ATOM 1245 C CA . LEU A 1 159 ? -17.811 3.334 32.991 1.00 86.56 159 LEU A CA 1
ATOM 1246 C C . LEU A 1 159 ? -16.796 4.159 32.195 1.00 86.56 159 LEU A C 1
ATOM 1248 O O . LEU A 1 159 ? -16.819 4.122 30.965 1.00 86.56 159 LEU A O 1
ATOM 1252 N N . ASN A 1 160 ? -15.906 4.881 32.880 1.00 86.19 160 ASN A N 1
ATOM 1253 C CA . ASN A 1 160 ? -14.897 5.726 32.245 1.00 86.19 160 ASN A CA 1
ATOM 1254 C C . ASN A 1 160 ? -13.914 4.909 31.388 1.00 86.19 160 ASN A C 1
ATOM 1256 O O . ASN A 1 160 ? -13.609 5.294 30.256 1.00 86.19 160 ASN A O 1
ATOM 1260 N N . ASP A 1 161 ? -13.483 3.749 31.888 1.00 85.75 161 ASP A N 1
ATOM 1261 C CA . ASP A 1 161 ? -12.584 2.846 31.163 1.00 85.75 161 ASP A CA 1
ATOM 1262 C C . ASP A 1 161 ? -13.258 2.280 29.901 1.00 85.75 161 ASP A C 1
ATOM 1264 O O . ASP A 1 161 ? -12.666 2.277 28.818 1.00 85.75 161 ASP A O 1
ATOM 1268 N N . LYS A 1 162 ? -14.531 1.865 30.002 1.00 83.69 162 LYS A N 1
ATOM 1269 C CA . LYS A 1 162 ? -15.302 1.355 28.854 1.00 83.69 162 LYS A CA 1
ATOM 1270 C C . LYS A 1 162 ? -15.586 2.428 27.803 1.00 83.69 162 LYS A C 1
ATOM 1272 O O . LYS A 1 162 ? -15.437 2.155 26.611 1.00 83.69 162 LYS A O 1
ATOM 1277 N N . ALA A 1 163 ? -15.985 3.627 28.228 1.00 80.19 163 ALA A N 1
ATOM 1278 C CA . ALA A 1 163 ? -16.268 4.741 27.324 1.00 80.19 163 ALA A CA 1
ATOM 1279 C C . ALA A 1 163 ? -15.010 5.166 26.549 1.00 80.19 163 ALA A C 1
ATOM 1281 O O . ALA A 1 163 ? -15.061 5.354 25.332 1.00 80.19 163 ALA A O 1
ATOM 1282 N N . SER A 1 164 ? -13.865 5.228 27.234 1.00 85.38 164 SER A N 1
ATOM 1283 C CA . SER A 1 164 ? -12.580 5.583 26.623 1.00 85.38 164 SER A CA 1
ATOM 1284 C C . SER A 1 164 ? -12.094 4.516 25.638 1.00 85.38 164 SER A C 1
ATOM 1286 O O . SER A 1 164 ? -11.655 4.851 24.540 1.00 85.38 164 SER A O 1
ATOM 1288 N N . ALA A 1 165 ? -12.214 3.228 25.980 1.00 87.94 165 ALA A N 1
ATOM 1289 C CA . ALA A 1 165 ? -11.759 2.133 25.122 1.00 87.94 165 ALA A CA 1
ATOM 1290 C C . ALA A 1 165 ? -12.558 2.016 23.811 1.00 87.94 165 ALA A C 1
ATOM 1292 O O . ALA A 1 165 ? -11.971 1.794 22.751 1.00 87.94 165 ALA A O 1
ATOM 1293 N N . ALA A 1 166 ? -13.885 2.186 23.859 1.00 88.81 166 ALA A N 1
ATOM 1294 C CA . ALA A 1 166 ? -14.730 2.118 22.666 1.00 88.81 166 ALA A CA 1
ATOM 1295 C C . ALA A 1 166 ? -14.430 3.266 21.687 1.00 88.81 166 ALA A C 1
ATOM 1297 O O . ALA A 1 166 ? -14.159 3.014 20.511 1.00 88.81 166 ALA A O 1
ATOM 1298 N N . ALA A 1 167 ? -14.395 4.507 22.187 1.00 90.12 167 ALA A N 1
ATOM 1299 C CA . ALA A 1 167 ? -14.076 5.682 21.377 1.00 90.12 167 ALA A CA 1
ATOM 1300 C C . ALA A 1 167 ? -12.657 5.603 20.785 1.00 90.12 167 ALA A C 1
ATOM 1302 O O . ALA A 1 167 ? -12.446 5.932 19.616 1.00 90.12 167 ALA A O 1
ATOM 1303 N N . LEU A 1 168 ? -11.688 5.112 21.566 1.00 89.19 168 LEU A N 1
ATOM 1304 C CA . LEU A 1 168 ? -10.312 4.934 21.109 1.00 89.19 168 LEU A CA 1
ATOM 1305 C C . LEU A 1 168 ? -10.199 3.858 20.021 1.00 89.19 168 LEU A C 1
ATOM 1307 O O . LEU A 1 168 ? -9.502 4.072 19.032 1.00 89.19 168 LEU A O 1
ATOM 1311 N N . ASN A 1 169 ? -10.903 2.730 20.157 1.00 92.06 169 ASN A N 1
ATOM 1312 C CA . ASN A 1 169 ? -10.905 1.669 19.146 1.00 92.06 169 ASN A CA 1
ATOM 1313 C C . ASN A 1 169 ? -11.547 2.119 17.828 1.00 92.06 169 ASN A C 1
ATOM 1315 O O . ASN A 1 169 ? -11.026 1.807 16.752 1.00 92.06 169 ASN A O 1
ATOM 1319 N N . GLU A 1 170 ? -12.648 2.870 17.892 1.00 94.44 170 GLU A N 1
ATOM 1320 C CA . GLU A 1 170 ? -13.293 3.425 16.700 1.00 94.44 170 GLU A CA 1
ATOM 1321 C C . GLU A 1 170 ? -12.371 4.428 15.994 1.00 94.44 170 GLU A C 1
ATOM 1323 O O . GLU A 1 170 ? -12.164 4.344 14.778 1.00 94.44 170 GLU A O 1
ATOM 1328 N N . LEU A 1 171 ? -11.741 5.327 16.759 1.00 92.50 171 LEU A N 1
ATOM 1329 C CA . LEU A 1 171 ? -10.765 6.273 16.225 1.00 92.50 171 LEU A CA 1
ATOM 1330 C C . LEU A 1 171 ? -9.559 5.551 15.609 1.00 92.50 171 LEU A C 1
ATOM 1332 O O . LEU A 1 171 ? -9.180 5.864 14.482 1.00 92.50 171 LEU A O 1
ATOM 1336 N N . ASN A 1 172 ? -8.993 4.557 16.295 1.00 95.12 172 ASN A N 1
ATOM 1337 C CA . ASN A 1 172 ? -7.857 3.777 15.804 1.00 95.12 172 ASN A CA 1
ATOM 1338 C C . ASN A 1 172 ? -8.185 3.050 14.489 1.00 95.12 172 ASN A C 1
ATOM 1340 O O . ASN A 1 172 ? -7.391 3.054 13.544 1.00 95.12 172 ASN A O 1
ATOM 1344 N N . THR A 1 173 ? -9.391 2.483 14.398 1.00 95.75 173 THR A N 1
ATOM 1345 C CA . THR A 1 173 ? -9.898 1.842 13.178 1.00 95.75 173 THR A CA 1
ATOM 1346 C C . THR A 1 173 ? -10.004 2.849 12.034 1.00 95.75 173 THR A C 1
ATOM 1348 O O . THR A 1 173 ? -9.493 2.596 10.941 1.00 95.75 173 THR A O 1
ATOM 1351 N N . ARG A 1 174 ? -10.602 4.023 12.280 1.00 95.62 174 ARG A N 1
ATOM 1352 C CA . ARG A 1 174 ? -10.721 5.095 11.277 1.00 95.62 174 ARG A CA 1
ATOM 1353 C C . ARG A 1 174 ? -9.356 5.608 10.823 1.00 95.62 174 ARG A C 1
ATOM 1355 O O . ARG A 1 174 ? -9.147 5.764 9.623 1.00 95.62 174 ARG A O 1
ATOM 1362 N N . VAL A 1 175 ? -8.419 5.825 11.746 1.00 96.44 175 VAL A N 1
ATOM 1363 C CA . VAL A 1 175 ? -7.051 6.274 11.434 1.00 96.44 175 VAL A CA 1
ATOM 1364 C C . VAL A 1 175 ? -6.312 5.233 10.598 1.00 96.44 175 VAL A C 1
ATOM 1366 O O . VAL A 1 175 ? -5.700 5.581 9.592 1.00 96.44 175 VAL A O 1
ATOM 1369 N N . THR A 1 176 ? -6.430 3.948 10.934 1.00 95.94 176 THR A N 1
ATOM 1370 C CA . THR A 1 176 ? -5.798 2.865 10.165 1.00 95.94 176 THR A CA 1
ATOM 1371 C C . THR A 1 176 ? -6.370 2.779 8.745 1.00 95.94 176 THR A C 1
ATOM 1373 O O . THR A 1 176 ? -5.620 2.662 7.776 1.00 95.94 176 THR A O 1
ATOM 1376 N N . GLN A 1 177 ? -7.691 2.911 8.592 1.00 96.12 177 GLN A N 1
ATOM 1377 C CA . GLN A 1 177 ? -8.339 2.950 7.277 1.00 96.12 177 GLN A CA 1
ATOM 1378 C C . GLN A 1 177 ? -7.913 4.170 6.449 1.00 96.12 177 GLN A C 1
ATOM 1380 O O . GLN A 1 177 ? -7.651 4.042 5.251 1.00 96.12 177 GLN A O 1
ATOM 1385 N N . VAL A 1 178 ? -7.836 5.351 7.070 1.00 96.12 178 VAL A N 1
ATOM 1386 C CA . VAL A 1 178 ? -7.370 6.582 6.415 1.00 96.12 178 VAL A CA 1
ATOM 1387 C C . VAL A 1 178 ? -5.912 6.443 5.986 1.00 96.12 178 VAL A C 1
ATOM 1389 O O . VAL A 1 178 ? -5.603 6.755 4.839 1.00 96.12 178 VAL A O 1
ATOM 1392 N N . ASN A 1 179 ? -5.043 5.889 6.834 1.00 94.62 179 ASN A N 1
ATOM 1393 C CA . ASN A 1 179 ? -3.646 5.634 6.486 1.00 94.62 179 ASN A CA 1
ATOM 1394 C C . ASN A 1 179 ? -3.526 4.706 5.271 1.00 94.62 179 ASN A C 1
ATOM 1396 O O . ASN A 1 179 ? -2.797 5.027 4.337 1.00 94.62 179 ASN A O 1
ATOM 1400 N N . GLY A 1 180 ? -4.299 3.615 5.218 1.00 95.69 180 GLY A N 1
ATOM 1401 C CA . GLY A 1 180 ? -4.324 2.730 4.049 1.00 95.69 180 GLY A CA 1
ATOM 1402 C C . GLY A 1 180 ? -4.746 3.446 2.757 1.00 95.69 180 GLY A C 1
ATOM 1403 O O . GLY A 1 180 ? -4.125 3.255 1.710 1.00 95.69 180 GLY A O 1
ATOM 1404 N N . LYS A 1 181 ? -5.758 4.325 2.829 1.00 95.50 181 LYS A N 1
ATOM 1405 C CA . LYS A 1 181 ? -6.192 5.150 1.686 1.00 95.50 181 LYS A CA 1
ATOM 1406 C C . LYS A 1 181 ? -5.124 6.157 1.258 1.00 95.50 181 LYS A C 1
ATOM 1408 O O . LYS A 1 181 ? -4.882 6.290 0.062 1.00 95.50 181 LYS A O 1
ATOM 1413 N N . ILE A 1 182 ? -4.473 6.830 2.207 1.00 95.69 182 ILE A N 1
ATOM 1414 C CA . ILE A 1 182 ? -3.396 7.793 1.934 1.00 95.69 182 ILE A CA 1
ATOM 1415 C C . ILE A 1 182 ? -2.215 7.099 1.252 1.00 95.69 182 ILE A C 1
ATOM 1417 O O . ILE A 1 182 ? -1.721 7.603 0.249 1.00 95.69 182 ILE A O 1
ATOM 1421 N N . THR A 1 183 ? -1.793 5.924 1.731 1.00 94.38 183 THR A N 1
ATOM 1422 C CA . THR A 1 183 ? -0.719 5.148 1.093 1.00 94.38 183 THR A CA 1
ATOM 1423 C C . THR A 1 183 ? -1.085 4.743 -0.336 1.00 94.38 183 THR A C 1
ATOM 1425 O O . THR A 1 183 ? -0.266 4.879 -1.244 1.00 94.38 183 THR A O 1
ATOM 1428 N N . ALA A 1 184 ? -2.318 4.281 -0.564 1.00 92.88 184 ALA A N 1
ATOM 1429 C CA . ALA A 1 184 ? -2.782 3.936 -1.906 1.00 92.88 184 ALA A CA 1
ATOM 1430 C C . ALA A 1 184 ? -2.794 5.155 -2.844 1.00 92.88 184 ALA A C 1
ATOM 1432 O O . ALA A 1 184 ? -2.369 5.047 -3.995 1.00 92.88 184 ALA A O 1
ATOM 1433 N N . GLU A 1 185 ? -3.239 6.314 -2.359 1.00 94.00 185 GLU A N 1
ATOM 1434 C CA . GLU A 1 185 ? -3.283 7.540 -3.154 1.00 94.00 185 GLU A CA 1
ATOM 1435 C C . GLU A 1 185 ? -1.880 8.098 -3.433 1.00 94.00 185 GLU A C 1
ATOM 1437 O O . GLU A 1 185 ? -1.592 8.479 -4.563 1.00 94.00 185 GLU A O 1
ATOM 1442 N N . ALA A 1 186 ? -0.961 8.040 -2.464 1.00 91.88 186 ALA A N 1
ATOM 1443 C CA . ALA A 1 186 ? 0.443 8.403 -2.662 1.00 91.88 186 ALA A CA 1
ATOM 1444 C C . ALA A 1 186 ? 1.112 7.546 -3.754 1.00 91.88 186 ALA A C 1
ATOM 1446 O O . ALA A 1 186 ? 1.826 8.074 -4.607 1.00 91.88 186 ALA A O 1
ATOM 1447 N N . ASN A 1 187 ? 0.824 6.239 -3.786 1.00 91.38 187 ASN A N 1
ATOM 1448 C CA . ASN A 1 187 ? 1.324 5.344 -4.832 1.00 91.38 187 ASN A CA 1
ATOM 1449 C C . ASN A 1 187 ? 0.764 5.701 -6.218 1.00 91.38 187 ASN A C 1
ATOM 1451 O O . ASN A 1 187 ? 1.521 5.730 -7.189 1.00 91.38 187 ASN A O 1
ATOM 1455 N N . LYS A 1 188 ? -0.536 6.018 -6.324 1.00 91.25 188 LYS A N 1
ATOM 1456 C CA . LYS A 1 188 ? -1.129 6.494 -7.588 1.00 91.25 188 LYS A CA 1
ATOM 1457 C C . LYS A 1 188 ? -0.506 7.809 -8.041 1.00 91.25 188 LYS A C 1
ATOM 1459 O O . LYS A 1 188 ? -0.175 7.943 -9.213 1.00 91.25 188 LYS A O 1
ATOM 1464 N N . VAL A 1 189 ? -0.320 8.762 -7.127 1.00 87.81 189 VAL A N 1
ATOM 1465 C CA . VAL A 1 189 ? 0.311 10.053 -7.431 1.00 87.81 189 VAL A CA 1
ATOM 1466 C C . VAL A 1 189 ? 1.741 9.851 -7.928 1.00 87.81 189 VAL A C 1
ATOM 1468 O O . VAL A 1 189 ? 2.115 10.467 -8.919 1.00 87.81 189 VAL A O 1
ATOM 1471 N N . SER A 1 190 ? 2.515 8.945 -7.323 1.00 83.19 190 SER A N 1
ATOM 1472 C CA . SER A 1 190 ? 3.872 8.625 -7.782 1.00 83.19 190 SER A CA 1
ATOM 1473 C C . SER A 1 190 ? 3.887 8.038 -9.204 1.00 83.19 190 SER A C 1
ATOM 1475 O O . SER A 1 190 ? 4.672 8.481 -10.040 1.00 83.19 190 SER A O 1
ATOM 1477 N N . GLN A 1 191 ? 2.972 7.115 -9.525 1.00 77.50 191 GLN A N 1
ATOM 1478 C CA . GLN A 1 191 ? 2.828 6.554 -10.880 1.00 77.50 191 GLN A CA 1
ATOM 1479 C C . GLN A 1 191 ? 2.340 7.589 -11.908 1.00 77.50 191 GLN A C 1
ATOM 1481 O O . GLN A 1 191 ? 2.784 7.614 -13.058 1.00 77.50 191 GLN A O 1
ATOM 1486 N N . LEU A 1 192 ? 1.424 8.472 -11.507 1.00 78.56 192 LEU A N 1
ATOM 1487 C CA . LEU A 1 192 ? 0.977 9.574 -12.353 1.00 78.56 192 LEU A CA 1
ATOM 1488 C C . LEU A 1 192 ? 2.104 10.583 -12.581 1.00 78.56 192 LEU A C 1
ATOM 1490 O O . LEU A 1 192 ? 2.252 11.056 -13.701 1.00 78.56 192 LEU A O 1
ATOM 1494 N N . GLN A 1 193 ? 2.937 10.871 -11.577 1.00 74.38 193 GLN A N 1
ATOM 1495 C CA . GLN A 1 193 ? 4.115 11.730 -11.725 1.00 74.38 193 GLN A CA 1
ATOM 1496 C C . GLN A 1 193 ? 5.138 11.143 -12.703 1.00 74.38 193 GLN A C 1
ATOM 1498 O O . GLN A 1 193 ? 5.653 11.886 -13.536 1.00 74.38 193 GLN A O 1
ATOM 1503 N N . THR A 1 194 ? 5.415 9.834 -12.663 1.00 67.62 194 THR A N 1
ATOM 1504 C CA . THR A 1 194 ? 6.330 9.204 -13.637 1.00 67.62 194 THR A CA 1
ATOM 1505 C C . THR A 1 194 ? 5.769 9.234 -15.060 1.00 67.62 194 THR A C 1
ATOM 1507 O O . THR A 1 194 ? 6.524 9.431 -16.008 1.00 67.62 194 THR A O 1
ATOM 1510 N N . THR A 1 195 ? 4.446 9.137 -15.211 1.00 69.44 195 THR A N 1
ATOM 1511 C CA . THR A 1 195 ? 3.761 9.245 -16.510 1.00 69.44 195 THR A CA 1
ATOM 1512 C C . THR A 1 195 ? 3.724 10.694 -17.027 1.00 69.44 195 THR A C 1
ATOM 1514 O O . THR A 1 195 ? 4.026 10.947 -18.192 1.00 69.44 195 THR A O 1
ATOM 1517 N N . LEU A 1 196 ? 3.393 11.664 -16.162 1.00 65.12 196 LEU A N 1
ATOM 1518 C CA . LEU A 1 196 ? 3.238 13.088 -16.495 1.00 65.12 196 LEU A CA 1
ATOM 1519 C C . LEU A 1 196 ? 4.576 13.806 -16.713 1.00 65.12 196 LEU A C 1
ATOM 1521 O O . LEU A 1 196 ? 4.637 14.722 -17.528 1.00 65.12 196 LEU A O 1
ATOM 1525 N N . ASN A 1 197 ? 5.665 13.330 -16.097 1.00 65.50 197 ASN A N 1
ATOM 1526 C CA . ASN A 1 197 ? 7.035 13.712 -16.469 1.00 65.50 197 ASN A CA 1
ATOM 1527 C C . ASN A 1 197 ? 7.427 13.242 -17.887 1.00 65.50 197 ASN A C 1
ATOM 1529 O O . ASN A 1 197 ? 8.593 13.326 -18.272 1.00 65.50 197 ASN A O 1
ATOM 1533 N N . GLY A 1 198 ? 6.453 12.775 -18.677 1.00 56.34 198 GLY A N 1
ATOM 1534 C CA . GLY A 1 198 ? 6.536 12.694 -20.123 1.00 56.34 198 GLY A CA 1
ATOM 1535 C C . GLY A 1 198 ? 7.481 11.607 -20.585 1.00 56.34 198 GLY A C 1
ATOM 1536 O O . GLY A 1 198 ? 8.189 11.815 -21.555 1.00 56.34 198 GLY A O 1
ATOM 1537 N N . GLN A 1 199 ? 7.560 10.482 -19.877 1.00 61.00 199 GLN A N 1
ATOM 1538 C CA . GLN A 1 199 ? 8.383 9.341 -20.280 1.00 61.00 199 GLN A CA 1
ATOM 1539 C C . GLN A 1 199 ? 7.552 8.067 -20.213 1.00 61.00 199 GLN A C 1
ATOM 1541 O O . GLN A 1 199 ? 7.758 7.203 -19.364 1.00 61.00 199 GLN A O 1
ATOM 1546 N N . THR A 1 200 ? 6.594 7.948 -21.131 1.00 69.62 200 THR A N 1
ATOM 1547 C CA . THR A 1 200 ? 5.882 6.681 -21.316 1.00 69.62 200 THR A CA 1
ATOM 1548 C C . THR A 1 200 ? 6.585 5.935 -22.439 1.00 69.62 200 THR A C 1
ATOM 1550 O O . THR A 1 200 ? 6.306 6.156 -23.615 1.00 69.62 200 THR A O 1
ATOM 1553 N N . THR A 1 201 ? 7.550 5.088 -22.084 1.00 74.25 201 THR A N 1
ATOM 1554 C CA . THR A 1 201 ? 8.127 4.141 -23.043 1.00 74.25 201 THR A CA 1
ATOM 1555 C C . THR A 1 201 ? 7.266 2.890 -23.047 1.00 74.25 201 THR A C 1
ATOM 1557 O O . THR A 1 201 ? 7.003 2.294 -22.004 1.00 74.25 201 THR A O 1
ATOM 1560 N N . SER A 1 202 ? 6.789 2.490 -24.220 1.00 83.56 202 SER A N 1
ATOM 1561 C CA . SER A 1 202 ? 6.074 1.225 -24.374 1.00 83.56 202 SER A CA 1
ATOM 1562 C C . SER A 1 202 ? 6.743 0.376 -25.438 1.00 83.56 202 SER A C 1
ATOM 1564 O O . SER A 1 202 ? 7.184 0.878 -26.471 1.00 83.56 202 SER A O 1
ATOM 1566 N N . ILE A 1 203 ? 6.834 -0.923 -25.170 1.00 86.12 203 ILE A N 1
ATOM 1567 C CA . ILE A 1 203 ? 7.366 -1.913 -26.102 1.00 86.12 203 ILE A CA 1
ATOM 1568 C C . ILE A 1 203 ? 6.193 -2.762 -26.579 1.00 86.12 203 ILE A C 1
ATOM 1570 O O . ILE A 1 203 ? 5.403 -3.248 -25.769 1.00 86.12 203 ILE A O 1
ATOM 1574 N N . ARG A 1 204 ? 6.074 -2.948 -27.893 1.00 87.56 204 ARG A N 1
ATOM 1575 C CA . ARG A 1 204 ? 5.077 -3.831 -28.507 1.00 87.56 204 ARG A CA 1
ATOM 1576 C C . ARG A 1 204 ? 5.795 -4.917 -29.298 1.00 87.56 204 ARG A C 1
ATOM 1578 O O . ARG A 1 204 ? 6.561 -4.607 -30.211 1.00 87.56 204 ARG A O 1
ATOM 1585 N N . ASN A 1 205 ? 5.502 -6.173 -28.968 1.00 88.19 205 ASN A N 1
ATOM 1586 C CA . ASN A 1 205 ? 5.910 -7.332 -29.755 1.00 88.19 205 ASN A CA 1
ATOM 1587 C C . ASN A 1 205 ? 4.730 -7.749 -30.637 1.00 88.19 205 ASN A C 1
ATOM 1589 O O . ASN A 1 205 ? 3.648 -8.037 -30.130 1.00 88.19 205 ASN A O 1
ATOM 1593 N N . VAL A 1 206 ? 4.934 -7.772 -31.951 1.00 85.00 206 VAL A N 1
ATOM 1594 C CA . VAL A 1 206 ? 3.941 -8.228 -32.927 1.00 85.00 206 VAL A CA 1
ATOM 1595 C C . VAL A 1 206 ? 4.412 -9.564 -33.475 1.00 85.00 206 VAL A C 1
ATOM 1597 O O . VAL A 1 206 ? 5.416 -9.609 -34.180 1.00 85.00 206 VAL A O 1
ATOM 1600 N N . GLU A 1 207 ? 3.687 -10.636 -33.169 1.00 89.69 207 GLU A N 1
ATOM 1601 C CA . GLU A 1 207 ? 3.898 -11.967 -33.740 1.00 89.69 207 GLU A CA 1
ATOM 1602 C C . GLU A 1 207 ? 2.579 -12.447 -34.342 1.00 89.69 207 GLU A C 1
ATOM 1604 O O . GLU A 1 207 ? 1.593 -12.645 -33.633 1.00 89.69 207 GLU A O 1
ATOM 1609 N N . GLN A 1 208 ? 2.529 -12.569 -35.666 1.00 87.81 208 GLN A N 1
ATOM 1610 C CA . GLN A 1 208 ? 1.316 -12.954 -36.384 1.00 87.81 208 GLN A CA 1
ATOM 1611 C C . GLN A 1 208 ? 1.647 -13.949 -37.487 1.00 87.81 208 GLN A C 1
ATOM 1613 O O . GLN A 1 208 ? 2.578 -13.735 -38.263 1.00 87.81 208 GLN A O 1
ATOM 1618 N N . SER A 1 209 ? 0.844 -15.006 -37.594 1.00 86.00 209 SER A N 1
ATOM 1619 C CA . SER A 1 209 ? 0.786 -15.857 -38.778 1.00 86.00 209 SER A CA 1
ATOM 1620 C C . SER A 1 209 ? -0.598 -15.735 -39.400 1.00 86.00 209 SER A C 1
ATOM 1622 O O . SER A 1 209 ? -1.605 -15.808 -38.700 1.00 86.00 209 SER A O 1
ATOM 1624 N N . VAL A 1 210 ? -0.649 -15.519 -40.711 1.00 83.56 210 VAL A N 1
ATOM 1625 C CA . VAL A 1 210 ? -1.892 -15.387 -41.471 1.00 83.56 210 VAL A CA 1
ATOM 1626 C C . VAL A 1 210 ? -1.939 -16.510 -42.498 1.00 83.56 210 VAL A C 1
ATOM 1628 O O . VAL A 1 210 ? -1.071 -16.604 -43.369 1.00 83.56 210 VAL A O 1
ATOM 1631 N N . ASN A 1 211 ? -2.953 -17.371 -42.376 1.00 80.81 211 ASN A N 1
ATOM 1632 C CA . ASN A 1 211 ? -3.272 -18.467 -43.299 1.00 80.81 211 ASN A CA 1
ATOM 1633 C C . ASN A 1 211 ? -2.099 -19.419 -43.616 1.00 80.81 211 ASN A C 1
ATOM 1635 O O . ASN A 1 211 ? -2.068 -20.016 -44.687 1.00 80.81 211 ASN A O 1
ATOM 1639 N N . GLY A 1 212 ? -1.099 -19.525 -42.732 1.00 79.69 212 GLY A N 1
ATOM 1640 C CA . GLY A 1 212 ? 0.096 -20.359 -42.935 1.00 79.69 212 GLY A CA 1
ATOM 1641 C C . GLY A 1 212 ? 1.043 -19.896 -44.053 1.00 79.69 212 GLY A C 1
ATOM 1642 O O . GLY A 1 212 ? 2.101 -20.488 -44.235 1.00 79.69 212 GLY A O 1
ATOM 1643 N N . VAL A 1 213 ? 0.695 -18.831 -44.780 1.00 83.38 213 VAL A N 1
ATOM 1644 C CA . VAL A 1 213 ? 1.452 -18.318 -45.933 1.00 83.38 213 VAL A CA 1
ATOM 1645 C C . VAL A 1 213 ? 2.134 -16.986 -45.649 1.00 83.38 213 VAL A C 1
ATOM 1647 O O . VAL A 1 213 ? 3.005 -16.590 -46.412 1.00 83.38 213 VAL A O 1
ATOM 1650 N N . LYS A 1 214 ? 1.792 -16.300 -44.552 1.00 89.69 214 LYS A N 1
ATOM 1651 C CA . LYS A 1 214 ? 2.433 -15.051 -44.128 1.00 89.69 214 LYS A CA 1
ATOM 1652 C C . LYS A 1 214 ? 2.770 -15.089 -42.645 1.00 89.69 214 LYS A C 1
ATOM 1654 O O . LYS A 1 214 ? 1.946 -15.503 -41.834 1.00 89.69 214 LYS A O 1
ATOM 1659 N N . ALA A 1 215 ? 3.960 -14.623 -42.292 1.00 91.50 215 ALA A N 1
ATOM 1660 C CA . ALA A 1 215 ? 4.401 -14.440 -40.917 1.00 91.50 215 ALA A CA 1
ATOM 1661 C C . ALA A 1 215 ? 5.001 -13.041 -40.738 1.00 91.50 215 ALA A C 1
ATOM 1663 O O . ALA A 1 215 ? 5.782 -12.583 -41.573 1.00 91.50 215 ALA A O 1
ATOM 1664 N N . VAL A 1 216 ? 4.640 -12.369 -39.648 1.00 90.75 216 VAL A N 1
ATOM 1665 C CA . VAL A 1 216 ? 5.176 -11.065 -39.247 1.00 90.75 216 VAL A CA 1
ATOM 1666 C C . VAL A 1 216 ? 5.725 -11.186 -37.832 1.00 90.75 216 VAL A C 1
ATOM 1668 O O . VAL A 1 216 ? 5.029 -11.669 -36.940 1.00 90.75 216 VAL A O 1
ATOM 1671 N N . LYS A 1 217 ? 6.964 -10.732 -37.634 1.00 93.62 217 LYS A N 1
ATOM 1672 C CA . LYS A 1 217 ? 7.612 -10.604 -36.328 1.00 93.62 217 LYS A CA 1
ATOM 1673 C C . LYS A 1 217 ? 8.243 -9.225 -36.207 1.00 93.62 217 LYS A C 1
ATOM 1675 O O . LYS A 1 217 ? 9.168 -8.925 -36.954 1.00 93.62 217 LYS A O 1
ATOM 1680 N N . ALA A 1 218 ? 7.767 -8.391 -35.291 1.00 93.25 218 ALA A N 1
ATOM 1681 C CA . ALA A 1 218 ? 8.302 -7.049 -35.084 1.00 93.25 218 ALA A CA 1
ATOM 1682 C C . ALA A 1 218 ? 8.382 -6.680 -33.603 1.00 93.25 218 ALA A C 1
ATOM 1684 O O . ALA A 1 218 ? 7.578 -7.136 -32.792 1.00 93.25 218 ALA A O 1
ATOM 1685 N N . VAL A 1 219 ? 9.345 -5.822 -33.279 1.00 94.38 219 VAL A N 1
ATOM 1686 C CA . VAL A 1 219 ? 9.469 -5.160 -31.981 1.00 94.38 219 VAL A CA 1
ATOM 1687 C C . VAL A 1 219 ? 9.499 -3.664 -32.238 1.00 94.38 219 VAL A C 1
ATOM 1689 O O . VAL A 1 219 ? 10.369 -3.178 -32.962 1.00 94.38 219 VAL A O 1
ATOM 1692 N N . THR A 1 220 ? 8.554 -2.939 -31.649 1.00 92.06 220 THR A N 1
ATOM 1693 C CA . THR A 1 220 ? 8.493 -1.475 -31.730 1.00 92.06 220 THR A CA 1
ATOM 1694 C C . THR A 1 220 ? 8.544 -0.871 -30.340 1.00 92.06 220 THR A C 1
ATOM 1696 O O . THR A 1 220 ? 7.834 -1.332 -29.447 1.00 92.06 220 THR A O 1
ATOM 1699 N N . VAL A 1 221 ? 9.331 0.184 -30.182 1.00 91.12 221 VAL A N 1
ATOM 1700 C CA . VAL A 1 221 ? 9.383 1.029 -28.995 1.00 91.12 221 VAL A CA 1
ATOM 1701 C C . VAL A 1 221 ? 8.749 2.364 -29.351 1.00 91.12 221 VAL A C 1
ATOM 1703 O O . VAL A 1 221 ? 9.209 3.037 -30.270 1.00 91.12 221 VAL A O 1
ATOM 1706 N N . ASP A 1 222 ? 7.692 2.728 -28.636 1.00 88.19 222 ASP A N 1
ATOM 1707 C CA . ASP A 1 222 ? 7.061 4.044 -28.703 1.00 88.19 222 ASP A CA 1
ATOM 1708 C C . ASP A 1 222 ? 7.529 4.838 -27.488 1.00 88.19 222 ASP A C 1
ATOM 1710 O O . ASP A 1 222 ? 7.206 4.490 -26.348 1.00 88.19 222 ASP A O 1
ATOM 1714 N N . ASN A 1 223 ? 8.359 5.844 -27.741 1.00 84.25 223 ASN A N 1
ATOM 1715 C CA . ASN A 1 223 ? 8.833 6.767 -26.727 1.00 84.25 223 ASN A CA 1
ATOM 1716 C C . ASN A 1 223 ? 8.254 8.147 -27.034 1.00 84.25 223 ASN A C 1
ATOM 1718 O O . ASN A 1 223 ? 8.775 8.869 -27.886 1.00 84.25 223 ASN A O 1
ATOM 1722 N N . ASN A 1 224 ? 7.157 8.491 -26.358 1.00 80.81 224 ASN A N 1
ATOM 1723 C CA . ASN A 1 224 ? 6.467 9.774 -26.510 1.00 80.81 224 ASN A CA 1
ATOM 1724 C C . ASN A 1 224 ? 6.093 10.120 -27.967 1.00 80.81 224 ASN A C 1
ATOM 1726 O O . ASN A 1 224 ? 6.274 11.256 -28.405 1.00 80.81 224 ASN A O 1
ATOM 1730 N N . GLY A 1 225 ? 5.599 9.145 -28.737 1.00 82.94 225 GLY A N 1
ATOM 1731 C CA . GLY A 1 225 ? 5.183 9.338 -30.130 1.00 82.94 225 GLY A CA 1
ATOM 1732 C C . GLY A 1 225 ? 6.296 9.144 -31.163 1.00 82.94 225 GLY A C 1
ATOM 1733 O O . GLY A 1 225 ? 6.009 9.109 -32.361 1.00 82.94 225 GLY A O 1
ATOM 1734 N N . PHE A 1 226 ? 7.550 8.960 -30.737 1.00 86.62 226 PHE A N 1
ATOM 1735 C CA . PHE A 1 226 ? 8.645 8.559 -31.619 1.00 86.62 226 PHE A CA 1
ATOM 1736 C C . PHE A 1 226 ? 8.776 7.036 -31.617 1.00 86.62 226 PHE A C 1
ATOM 1738 O O . PHE A 1 226 ? 9.163 6.429 -30.616 1.00 86.62 226 PHE A O 1
ATOM 1745 N N . ILE A 1 227 ? 8.446 6.414 -32.751 1.00 89.25 227 ILE A N 1
ATOM 1746 C CA . ILE A 1 227 ? 8.478 4.959 -32.911 1.00 89.25 227 ILE A CA 1
ATOM 1747 C C . ILE A 1 227 ? 9.821 4.536 -33.505 1.00 89.25 227 ILE A C 1
ATOM 1749 O O . ILE A 1 227 ? 10.139 4.886 -34.639 1.00 89.25 227 ILE A O 1
ATOM 1753 N N . SER A 1 228 ? 10.565 3.713 -32.773 1.00 93.69 228 SER A N 1
ATOM 1754 C CA . SER A 1 228 ? 11.759 3.010 -33.260 1.00 93.69 228 SER A CA 1
ATOM 1755 C C . SER A 1 228 ? 11.551 1.497 -33.181 1.00 93.69 228 SER A C 1
ATOM 1757 O O . SER A 1 228 ? 10.676 1.026 -32.455 1.00 93.69 228 SER A O 1
ATOM 1759 N N . GLY A 1 229 ? 12.301 0.705 -33.945 1.00 93.56 229 GLY A N 1
ATOM 1760 C CA . GLY A 1 229 ? 12.162 -0.750 -33.894 1.00 93.56 229 GLY A CA 1
ATOM 1761 C C . GLY A 1 229 ? 12.655 -1.491 -35.126 1.00 93.56 229 GLY A C 1
ATOM 1762 O O . GLY A 1 229 ? 13.249 -0.912 -36.035 1.00 93.56 229 GLY A O 1
ATOM 1763 N N . TYR A 1 230 ? 12.379 -2.791 -35.158 1.00 94.62 230 TYR A N 1
ATOM 1764 C CA . TYR A 1 230 ? 12.705 -3.666 -36.281 1.00 94.62 230 TYR A CA 1
ATOM 1765 C C . TYR A 1 230 ? 11.584 -4.670 -36.546 1.00 94.62 230 TYR A C 1
ATOM 1767 O O . TYR A 1 230 ? 10.804 -5.008 -35.654 1.00 94.62 230 TYR A O 1
ATOM 1775 N N . GLY A 1 231 ? 11.517 -5.177 -37.775 1.00 94.06 231 GLY A N 1
ATOM 1776 C CA . GLY A 1 231 ? 10.537 -6.183 -38.157 1.00 94.06 231 GLY A CA 1
ATOM 1777 C C . GLY A 1 231 ? 10.987 -7.060 -39.315 1.00 94.06 231 GLY A C 1
ATOM 1778 O O . GLY A 1 231 ? 11.672 -6.605 -40.229 1.00 94.06 231 GLY A O 1
ATOM 1779 N N . LEU A 1 232 ? 10.571 -8.321 -39.267 1.00 94.38 232 LEU A N 1
ATOM 1780 C CA . LEU A 1 232 ? 10.681 -9.315 -40.321 1.00 94.38 232 LEU A CA 1
ATOM 1781 C C . LEU A 1 232 ? 9.275 -9.688 -40.792 1.00 94.38 232 LEU A C 1
ATOM 1783 O O . LEU A 1 232 ? 8.405 -10.028 -39.992 1.00 94.38 232 LEU A O 1
ATOM 1787 N N . MET A 1 233 ? 9.076 -9.678 -42.101 1.00 92.94 233 MET A N 1
ATOM 1788 C CA . MET A 1 233 ? 7.913 -10.267 -42.750 1.00 92.94 233 MET A CA 1
ATOM 1789 C C . MET A 1 233 ? 8.386 -11.350 -43.714 1.00 92.94 233 MET A C 1
ATOM 1791 O O . MET A 1 233 ? 9.346 -11.136 -44.452 1.00 92.94 233 MET A O 1
ATOM 1795 N N . SER A 1 234 ? 7.711 -12.495 -43.710 1.00 93.56 234 SER A N 1
ATOM 1796 C CA . SER A 1 234 ? 7.911 -13.594 -44.655 1.00 93.56 234 SER A CA 1
ATOM 1797 C C . SER A 1 234 ? 6.567 -13.967 -45.269 1.00 93.56 234 SER A C 1
ATOM 1799 O O . SER A 1 234 ? 5.585 -14.096 -44.541 1.00 93.56 234 SER A O 1
ATOM 1801 N N . GLU A 1 235 ? 6.503 -14.106 -46.589 1.00 93.94 235 GLU A N 1
ATOM 1802 C CA . GLU A 1 235 ? 5.270 -14.391 -47.324 1.00 93.94 235 GLU A CA 1
ATOM 1803 C C . GLU A 1 235 ? 5.532 -15.361 -48.484 1.00 93.94 235 GLU A C 1
ATOM 1805 O O . GLU A 1 235 ? 6.441 -15.154 -49.292 1.00 93.94 235 GLU A O 1
ATOM 1810 N N . LEU A 1 236 ? 4.737 -16.430 -48.564 1.00 89.44 236 LEU A N 1
ATOM 1811 C CA . LEU A 1 236 ? 4.690 -17.370 -49.678 1.00 89.44 236 LEU A CA 1
ATOM 1812 C C . LEU A 1 236 ? 3.739 -16.821 -50.742 1.00 89.44 236 LEU A C 1
ATOM 1814 O O . LEU A 1 236 ? 2.521 -16.853 -50.578 1.00 89.44 236 LEU A O 1
ATOM 1818 N N . GLN A 1 237 ? 4.301 -16.356 -51.853 1.00 86.62 237 GLN A N 1
ATOM 1819 C CA . GLN A 1 237 ? 3.543 -15.849 -52.990 1.00 86.62 237 GLN A CA 1
ATOM 1820 C C . GLN A 1 237 ? 3.903 -16.664 -54.234 1.00 86.62 237 GLN A C 1
ATOM 1822 O O . GLN A 1 237 ? 5.073 -16.772 -54.596 1.00 86.62 237 GLN A O 1
ATOM 1827 N N . ASN A 1 238 ? 2.901 -17.261 -54.889 1.00 82.81 238 ASN A N 1
ATOM 1828 C CA . ASN A 1 238 ? 3.070 -18.049 -56.120 1.00 82.81 238 ASN A CA 1
ATOM 1829 C C . ASN A 1 238 ? 4.162 -19.140 -56.024 1.00 82.81 238 ASN A C 1
ATOM 1831 O O . ASN A 1 238 ? 4.984 -19.289 -56.924 1.00 82.81 238 ASN A O 1
ATOM 1835 N N . GLY A 1 239 ? 4.211 -19.877 -54.907 1.00 86.44 239 GLY A N 1
ATOM 1836 C CA . GLY A 1 239 ? 5.182 -20.961 -54.691 1.00 86.44 239 GLY A CA 1
ATOM 1837 C C . GLY A 1 239 ? 6.599 -20.508 -54.313 1.00 86.44 239 GLY A C 1
ATOM 1838 O O . GLY A 1 239 ? 7.465 -21.351 -54.090 1.00 86.44 239 GLY A O 1
ATOM 1839 N N . ARG A 1 240 ? 6.848 -19.198 -54.191 1.00 88.50 240 ARG A N 1
ATOM 1840 C CA . ARG A 1 240 ? 8.136 -18.633 -53.772 1.00 88.50 240 ARG A CA 1
ATOM 1841 C C . ARG A 1 240 ? 7.993 -17.867 -52.459 1.00 88.50 240 ARG A C 1
ATOM 1843 O O . ARG A 1 240 ? 7.150 -16.985 -52.332 1.00 88.50 240 ARG A O 1
ATOM 1850 N N . VAL A 1 241 ? 8.853 -18.174 -51.490 1.00 91.94 241 VAL A N 1
ATOM 1851 C CA . VAL A 1 241 ? 8.956 -17.396 -50.248 1.00 91.94 241 VAL A CA 1
ATOM 1852 C C . VAL A 1 241 ? 9.714 -16.100 -50.527 1.00 91.94 241 VAL A C 1
ATOM 1854 O O . VAL A 1 241 ? 10.805 -16.113 -51.101 1.00 91.94 241 VAL A O 1
ATOM 1857 N N . THR A 1 242 ? 9.135 -14.981 -50.108 1.00 91.88 242 THR A N 1
ATOM 1858 C CA . THR A 1 242 ? 9.763 -13.659 -50.119 1.00 91.88 242 THR A CA 1
ATOM 1859 C C . THR A 1 242 ? 9.822 -13.122 -48.696 1.00 91.88 242 THR A C 1
ATOM 1861 O O . THR A 1 242 ? 8.890 -13.316 -47.918 1.00 91.88 242 THR A O 1
ATOM 1864 N N . SER A 1 243 ? 10.925 -12.470 -48.328 1.00 93.00 243 SER A N 1
ATOM 1865 C CA . SER A 1 243 ? 11.096 -11.894 -46.996 1.00 93.00 243 SER A CA 1
ATOM 1866 C C . SER A 1 243 ? 11.577 -10.450 -47.058 1.00 93.00 243 SER A C 1
ATOM 1868 O O . SER A 1 243 ? 12.233 -10.023 -48.010 1.00 93.00 243 SER A O 1
ATOM 1870 N N . ARG A 1 244 ? 11.202 -9.675 -46.040 1.00 91.62 244 ARG A N 1
ATOM 1871 C CA . ARG A 1 244 ? 11.558 -8.263 -45.884 1.00 91.62 244 ARG A CA 1
ATOM 1872 C C . ARG A 1 244 ? 11.945 -8.013 -44.438 1.00 91.62 244 ARG A C 1
ATOM 1874 O O . ARG A 1 244 ? 11.157 -8.302 -43.541 1.00 91.62 244 ARG A O 1
ATOM 1881 N N . PHE A 1 245 ? 13.129 -7.450 -44.230 1.00 94.00 245 PHE A N 1
ATOM 1882 C CA . PHE A 1 245 ? 13.562 -6.948 -42.933 1.00 94.00 245 PHE A CA 1
ATOM 1883 C C . PHE A 1 245 ? 13.649 -5.425 -42.991 1.00 94.00 245 PHE A C 1
ATOM 1885 O O . PHE A 1 245 ? 14.247 -4.875 -43.916 1.00 94.00 245 PHE A O 1
ATOM 1892 N N . GLY A 1 246 ? 13.021 -4.754 -42.033 1.00 92.19 246 GLY A N 1
ATOM 1893 C CA . GLY A 1 246 ? 13.027 -3.302 -41.912 1.00 92.19 246 GLY A CA 1
ATOM 1894 C C . GLY A 1 246 ? 13.470 -2.884 -40.519 1.00 92.19 246 GLY A C 1
ATOM 1895 O O . GLY A 1 246 ? 13.122 -3.534 -39.534 1.00 92.19 246 GLY A O 1
ATOM 1896 N N . VAL A 1 247 ? 14.216 -1.787 -40.447 1.00 93.75 247 VAL A N 1
ATOM 1897 C CA . VAL A 1 247 ? 14.632 -1.149 -39.196 1.00 93.75 247 VAL A CA 1
ATOM 1898 C C . VAL A 1 247 ? 14.273 0.324 -39.293 1.00 93.75 247 VAL A C 1
ATOM 1900 O O . VAL A 1 247 ? 14.599 0.966 -40.289 1.00 93.75 247 VAL A O 1
ATOM 1903 N N . ASN A 1 248 ? 13.606 0.845 -38.268 1.00 93.12 248 ASN A N 1
ATOM 1904 C CA . ASN A 1 248 ? 13.400 2.274 -38.088 1.00 93.12 248 ASN A CA 1
ATOM 1905 C C . ASN A 1 248 ? 14.217 2.728 -36.878 1.00 93.12 248 ASN A C 1
ATOM 1907 O O . ASN A 1 248 ? 13.868 2.417 -35.736 1.00 93.12 248 ASN A O 1
ATOM 1911 N N . ALA A 1 249 ? 15.333 3.398 -37.140 1.00 92.06 249 ALA A N 1
ATOM 1912 C CA . ALA A 1 249 ? 16.266 3.859 -36.124 1.00 92.06 249 ALA A CA 1
ATOM 1913 C C . ALA A 1 249 ? 17.098 5.028 -36.659 1.00 92.06 249 ALA A C 1
ATOM 1915 O O . ALA A 1 249 ? 17.384 5.094 -37.855 1.00 92.06 249 ALA A O 1
ATOM 1916 N N . ASP A 1 250 ? 17.555 5.898 -35.759 1.00 91.06 250 ASP A N 1
ATOM 1917 C CA . ASP A 1 250 ? 18.510 6.960 -36.098 1.00 91.06 250 ASP A CA 1
ATOM 1918 C C . ASP A 1 250 ? 19.922 6.419 -36.374 1.00 91.06 250 ASP A C 1
ATOM 1920 O O . ASP A 1 250 ? 20.706 7.036 -37.102 1.00 91.06 250 ASP A O 1
ATOM 1924 N N . GLN A 1 251 ? 20.246 5.252 -35.807 1.00 88.31 251 GLN A N 1
ATOM 1925 C CA . GLN A 1 251 ? 21.563 4.636 -35.888 1.00 88.31 251 GLN A CA 1
ATOM 1926 C C . GLN A 1 251 ? 21.469 3.107 -35.960 1.00 88.31 251 GLN A C 1
ATOM 1928 O O . GLN A 1 251 ? 20.773 2.473 -35.167 1.00 88.31 251 GLN A O 1
ATOM 1933 N N . ILE A 1 252 ? 22.246 2.512 -36.868 1.00 89.94 252 ILE A N 1
ATOM 1934 C CA . ILE A 1 252 ? 22.499 1.067 -36.935 1.00 89.94 252 ILE A CA 1
ATOM 1935 C C . ILE A 1 252 ? 24.009 0.868 -36.992 1.00 89.94 252 ILE A C 1
ATOM 1937 O O . ILE A 1 252 ? 24.677 1.416 -37.867 1.00 89.94 252 ILE A O 1
ATOM 1941 N N . TYR A 1 253 ? 24.564 0.077 -36.079 1.00 87.12 253 TYR A N 1
ATOM 1942 C CA . TYR A 1 253 ? 25.979 -0.274 -36.111 1.00 87.12 253 TYR A CA 1
ATOM 1943 C C . TYR A 1 253 ? 26.191 -1.731 -35.718 1.00 87.12 253 TYR A C 1
ATOM 1945 O O . TYR A 1 253 ? 25.418 -2.305 -34.954 1.00 87.12 253 TYR A O 1
ATOM 1953 N N . PHE A 1 254 ? 27.271 -2.314 -36.226 1.00 86.06 254 PHE A N 1
ATOM 1954 C CA . PHE A 1 254 ? 27.716 -3.656 -35.863 1.00 86.06 254 PHE A CA 1
ATOM 1955 C C . PHE A 1 254 ? 29.140 -3.562 -35.335 1.00 86.06 254 PHE A C 1
ATOM 1957 O O . PHE A 1 254 ? 29.953 -2.834 -35.899 1.00 86.06 254 PHE A O 1
ATOM 1964 N N . GLY A 1 255 ? 29.461 -4.283 -34.263 1.00 82.38 255 GLY A N 1
ATOM 1965 C CA . GLY A 1 255 ? 30.816 -4.354 -33.718 1.00 82.38 255 GLY A CA 1
ATOM 1966 C C . GLY A 1 255 ? 30.849 -4.874 -32.284 1.00 82.38 255 GLY A C 1
ATOM 1967 O O . GLY A 1 255 ? 29.822 -4.940 -31.617 1.00 82.38 255 GLY A O 1
ATOM 1968 N N . ALA A 1 256 ? 32.039 -5.240 -31.809 1.00 76.31 256 ALA A N 1
ATOM 1969 C CA . ALA A 1 256 ? 32.240 -5.669 -30.427 1.00 76.31 256 ALA A CA 1
ATOM 1970 C C . ALA A 1 256 ? 32.057 -4.498 -29.446 1.00 76.31 256 ALA A C 1
ATOM 1972 O O . ALA A 1 256 ? 32.353 -3.350 -29.784 1.00 76.31 256 ALA A O 1
ATOM 1973 N N . THR A 1 257 ? 31.619 -4.795 -28.222 1.00 69.94 257 THR A N 1
ATOM 1974 C CA . THR A 1 257 ? 31.415 -3.813 -27.137 1.00 69.94 257 THR A CA 1
ATOM 1975 C C . THR A 1 257 ? 32.716 -3.210 -26.605 1.00 69.94 257 THR A C 1
ATOM 1977 O O . THR A 1 257 ? 32.688 -2.196 -25.922 1.00 69.94 257 THR A O 1
ATOM 1980 N N . THR A 1 258 ? 33.858 -3.819 -26.921 1.00 75.38 258 THR A N 1
ATOM 1981 C CA . THR A 1 258 ? 35.187 -3.430 -26.427 1.00 75.38 258 THR A CA 1
ATOM 1982 C C . THR A 1 258 ? 36.064 -2.754 -27.484 1.00 75.38 258 THR A C 1
ATOM 1984 O O . THR A 1 258 ? 37.175 -2.332 -27.175 1.00 75.38 258 THR A O 1
ATOM 1987 N N . SER A 1 259 ? 35.595 -2.642 -28.733 1.00 78.44 259 SER A N 1
ATOM 1988 C CA . SER A 1 259 ? 36.331 -2.000 -29.829 1.00 78.44 259 SER A CA 1
ATOM 1989 C C . SER A 1 259 ? 35.642 -0.714 -30.262 1.00 78.44 259 SER A C 1
ATOM 1991 O O . SER A 1 259 ? 34.492 -0.742 -30.710 1.00 78.44 259 SER A O 1
ATOM 1993 N N . ALA A 1 260 ? 36.398 0.386 -30.242 1.00 77.06 260 ALA A N 1
ATOM 1994 C CA . ALA A 1 260 ? 35.960 1.671 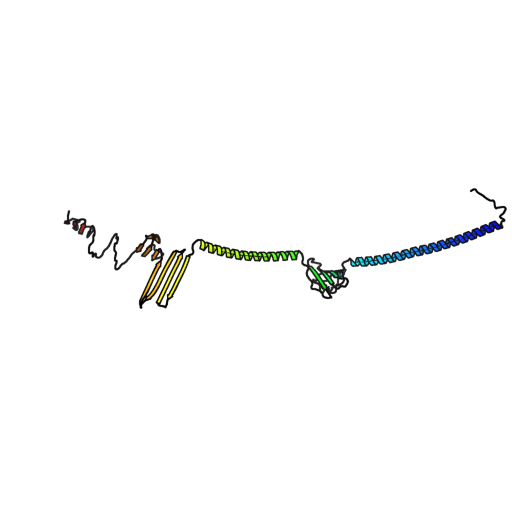-30.780 1.00 77.06 260 ALA A CA 1
ATOM 1995 C C . ALA A 1 260 ? 35.763 1.655 -32.309 1.00 77.06 260 ALA A C 1
ATOM 1997 O O . ALA A 1 260 ? 35.032 2.472 -32.866 1.00 77.06 260 ALA A O 1
ATOM 1998 N N . LYS A 1 261 ? 36.389 0.703 -33.017 1.00 80.00 261 LYS A N 1
ATOM 1999 C CA . LYS A 1 261 ? 36.216 0.548 -34.466 1.00 80.00 261 LYS A CA 1
ATOM 2000 C C . LYS A 1 261 ? 35.012 -0.333 -34.766 1.00 80.00 261 LYS A C 1
ATOM 2002 O O . LYS A 1 261 ? 35.015 -1.523 -34.434 1.00 80.00 261 LYS A O 1
ATOM 2007 N N . LYS A 1 262 ? 34.011 0.245 -35.434 1.00 86.81 262 LYS A N 1
ATOM 2008 C CA . LYS A 1 262 ? 32.829 -0.464 -35.932 1.00 86.81 262 LYS A CA 1
ATOM 2009 C C . LYS A 1 262 ? 33.021 -0.842 -37.409 1.00 86.81 262 LYS A C 1
ATOM 2011 O O . LYS A 1 262 ? 33.354 0.035 -38.203 1.00 86.81 262 LYS A O 1
ATOM 2016 N N . PRO A 1 263 ? 32.847 -2.117 -37.814 1.00 87.75 263 PRO A N 1
ATOM 2017 C CA . PRO A 1 263 ? 32.922 -2.520 -39.222 1.00 87.75 263 PRO A CA 1
ATOM 2018 C C . PRO A 1 263 ? 31.904 -1.818 -40.127 1.00 87.75 263 PRO A C 1
ATOM 2020 O O . PRO A 1 263 ? 32.253 -1.478 -41.255 1.00 87.75 263 PRO A O 1
ATOM 2023 N N . PHE A 1 264 ? 30.682 -1.588 -39.637 1.00 91.56 264 PHE A N 1
ATOM 2024 C CA . PHE A 1 264 ? 29.625 -0.885 -40.364 1.00 91.56 264 PHE A CA 1
ATOM 2025 C C . PHE A 1 264 ? 28.854 0.036 -39.425 1.00 91.56 264 PHE A C 1
ATOM 2027 O O . PHE A 1 264 ? 28.440 -0.387 -38.339 1.00 91.56 264 PHE A O 1
ATOM 2034 N N . VAL A 1 265 ? 28.645 1.272 -39.873 1.00 91.44 265 VAL A N 1
ATOM 2035 C CA . VAL A 1 265 ? 27.841 2.288 -39.192 1.00 91.44 265 VAL A CA 1
ATOM 2036 C C . VAL A 1 265 ? 26.959 2.981 -40.218 1.00 91.44 265 VAL A C 1
ATOM 2038 O O . VAL A 1 265 ? 27.444 3.443 -41.248 1.00 91.44 265 VAL A O 1
ATOM 2041 N N . PHE A 1 266 ? 25.675 3.094 -39.909 1.00 94.00 266 PHE A N 1
ATOM 2042 C CA . PHE A 1 266 ? 24.748 3.976 -40.596 1.00 94.00 266 PHE A CA 1
ATOM 2043 C C . PHE A 1 266 ? 24.158 4.954 -39.588 1.00 94.00 266 PHE A C 1
ATOM 2045 O O . PHE A 1 266 ? 23.621 4.533 -38.560 1.00 94.00 266 PHE A O 1
ATOM 2052 N N . THR A 1 267 ? 24.252 6.246 -39.884 1.00 93.31 267 THR A N 1
ATOM 2053 C CA . THR A 1 267 ? 23.705 7.320 -39.048 1.00 93.31 267 THR A CA 1
ATOM 2054 C C . THR A 1 267 ? 22.990 8.349 -39.913 1.00 93.31 267 THR A C 1
ATOM 2056 O O . THR A 1 267 ? 23.419 8.666 -41.024 1.00 93.31 267 THR A O 1
ATOM 2059 N N . THR A 1 268 ? 21.898 8.911 -39.396 1.00 92.06 268 THR A N 1
ATOM 2060 C CA . THR A 1 268 ? 21.153 9.992 -40.070 1.00 92.06 268 THR A CA 1
ATOM 2061 C C . THR A 1 268 ? 21.670 11.387 -39.707 1.00 92.06 268 THR A C 1
ATOM 2063 O O . THR A 1 268 ? 21.320 12.371 -40.358 1.00 92.06 268 THR A O 1
ATOM 2066 N N . ARG A 1 269 ? 22.517 11.486 -38.673 1.00 93.44 269 ARG A N 1
ATOM 2067 C CA . ARG A 1 269 ? 23.151 12.712 -38.165 1.00 93.44 269 ARG A CA 1
ATOM 2068 C C . ARG A 1 269 ? 24.552 12.393 -37.644 1.00 93.44 269 ARG A C 1
ATOM 2070 O O . ARG A 1 269 ? 24.835 11.245 -37.298 1.00 93.44 269 ARG A O 1
ATOM 2077 N N . THR A 1 270 ? 25.416 13.403 -37.548 1.00 94.44 270 THR A N 1
ATOM 2078 C CA . THR A 1 270 ? 26.741 13.237 -36.936 1.00 94.44 270 THR A CA 1
ATOM 2079 C C . THR A 1 270 ? 26.610 12.699 -35.516 1.00 94.44 270 THR A C 1
ATOM 2081 O O . THR A 1 270 ? 25.990 13.340 -34.671 1.00 94.44 270 THR A O 1
ATOM 2084 N N . THR A 1 271 ? 27.178 11.520 -35.272 1.00 90.88 271 THR A N 1
ATOM 2085 C CA . THR A 1 271 ? 27.025 10.781 -34.016 1.00 90.88 271 THR A CA 1
ATOM 2086 C C . THR A 1 271 ? 28.368 10.219 -33.574 1.00 90.88 271 THR A C 1
ATOM 2088 O O . THR A 1 271 ? 29.119 9.683 -34.389 1.00 90.88 271 THR A O 1
ATOM 2091 N N . THR A 1 272 ? 28.661 10.308 -32.277 1.00 90.44 272 THR A N 1
ATOM 2092 C CA . THR A 1 272 ? 29.860 9.705 -31.687 1.00 90.44 272 THR A CA 1
ATOM 2093 C C . THR A 1 272 ? 29.534 8.321 -31.140 1.00 90.44 272 THR A C 1
ATOM 2095 O O . THR A 1 272 ? 28.672 8.186 -30.275 1.00 90.44 272 THR A O 1
ATOM 2098 N N . ILE A 1 273 ? 30.247 7.301 -31.617 1.00 85.94 273 ILE A N 1
ATOM 2099 C CA . ILE A 1 273 ? 30.124 5.908 -31.173 1.00 85.94 273 ILE A CA 1
ATOM 2100 C C . ILE A 1 273 ? 31.488 5.485 -30.646 1.00 85.94 273 ILE A C 1
ATOM 2102 O O . ILE A 1 273 ? 32.467 5.527 -31.390 1.00 85.94 273 ILE A O 1
ATOM 2106 N N . ASP A 1 274 ? 31.561 5.110 -29.370 1.00 84.94 274 ASP A N 1
ATOM 2107 C CA . ASP A 1 274 ? 32.800 4.685 -28.704 1.00 84.94 274 ASP A CA 1
ATOM 2108 C C . ASP A 1 274 ? 33.988 5.643 -28.930 1.00 84.94 274 ASP A C 1
ATOM 2110 O O . ASP A 1 274 ? 35.120 5.229 -29.173 1.00 84.94 274 ASP A O 1
ATOM 2114 N N . GLY A 1 275 ? 33.718 6.952 -28.887 1.00 86.38 275 GLY A N 1
ATOM 2115 C CA . GLY A 1 275 ? 34.722 8.009 -29.053 1.00 86.38 275 GLY A CA 1
ATOM 2116 C C . GLY A 1 275 ? 35.074 8.370 -30.503 1.00 86.38 275 GLY A C 1
ATOM 2117 O O . GLY A 1 275 ? 35.806 9.334 -30.712 1.00 86.38 275 GLY A O 1
ATOM 2118 N N . VAL A 1 276 ? 34.538 7.666 -31.507 1.00 88.38 276 VAL A N 1
ATOM 2119 C CA . VAL A 1 276 ? 34.725 7.988 -32.934 1.00 88.38 276 VAL A CA 1
ATOM 2120 C C . VAL A 1 276 ? 33.492 8.716 -33.474 1.00 88.38 276 VAL A C 1
ATOM 2122 O O . VAL A 1 276 ? 32.372 8.232 -33.326 1.00 88.38 276 VAL A O 1
ATOM 2125 N N . SER A 1 277 ? 33.691 9.877 -34.105 1.00 92.00 277 SER A N 1
ATOM 2126 C CA . SER A 1 277 ? 32.617 10.669 -34.720 1.00 92.00 277 SER A CA 1
ATOM 2127 C C . SER A 1 277 ? 32.350 10.216 -36.156 1.00 92.00 277 SER A C 1
ATOM 2129 O O . SER A 1 277 ? 33.254 10.237 -36.992 1.00 92.00 277 SER A O 1
ATOM 2131 N N . TYR A 1 278 ? 31.106 9.835 -36.443 1.00 91.75 278 TYR A N 1
ATOM 2132 C CA . TYR A 1 278 ? 30.630 9.451 -37.770 1.00 91.75 278 TYR A CA 1
ATOM 2133 C C . TYR A 1 278 ? 29.600 10.480 -38.254 1.00 91.75 278 TYR A C 1
ATOM 2135 O O . TYR A 1 278 ? 28.523 10.571 -37.656 1.00 91.75 278 TYR A O 1
ATOM 2143 N N . PRO A 1 279 ? 29.883 11.261 -39.314 1.00 93.81 279 PRO A N 1
ATOM 2144 C CA . PRO A 1 279 ? 28.885 12.113 -39.965 1.00 93.81 279 PRO A CA 1
ATOM 2145 C C . PRO A 1 279 ? 27.696 11.308 -40.510 1.00 93.81 279 PRO A C 1
ATOM 2147 O O . PRO A 1 279 ? 27.761 10.085 -40.594 1.00 93.81 279 PRO A O 1
ATOM 2150 N N . ALA A 1 280 ? 26.614 11.976 -40.915 1.00 94.88 280 ALA A N 1
ATOM 2151 C CA . ALA A 1 280 ? 25.479 11.291 -41.541 1.00 94.88 280 ALA A CA 1
ATOM 2152 C C . ALA A 1 280 ? 25.920 10.523 -42.803 1.00 94.88 280 ALA A C 1
ATOM 2154 O O . ALA A 1 280 ? 26.562 11.095 -43.685 1.00 94.88 280 ALA A O 1
ATOM 2155 N N . GLY A 1 281 ? 25.576 9.238 -42.891 1.00 93.25 281 GLY A N 1
ATOM 2156 C CA . GLY A 1 281 ? 25.946 8.378 -44.013 1.00 93.25 281 GLY A CA 1
ATOM 2157 C C . GLY A 1 281 ? 26.207 6.926 -43.620 1.00 93.25 281 GLY A C 1
ATOM 2158 O O . GLY A 1 281 ? 26.039 6.528 -42.467 1.00 93.25 281 GLY A O 1
ATOM 2159 N N . ALA A 1 282 ? 26.617 6.135 -44.613 1.00 92.94 282 ALA A N 1
ATOM 2160 C CA . ALA A 1 282 ? 27.078 4.763 -44.432 1.00 92.94 282 ALA A CA 1
ATOM 2161 C C . ALA A 1 282 ? 28.611 4.730 -44.407 1.00 92.94 282 ALA A C 1
ATOM 2163 O O . ALA A 1 282 ? 29.260 5.163 -45.359 1.00 92.94 282 ALA A O 1
ATOM 2164 N N . TRP A 1 283 ? 29.179 4.179 -43.339 1.00 91.81 283 TRP A N 1
ATOM 2165 C CA . TRP A 1 283 ? 30.617 4.121 -43.102 1.00 91.81 283 TRP A CA 1
ATOM 2166 C C . TRP A 1 283 ? 31.071 2.676 -42.971 1.00 91.81 283 TRP A C 1
ATOM 2168 O O . TRP A 1 283 ? 30.480 1.890 -42.226 1.00 91.81 283 TRP A O 1
ATOM 2178 N N . LEU A 1 284 ? 32.150 2.343 -43.678 1.00 91.12 284 LEU A N 1
ATOM 2179 C CA . LEU A 1 284 ? 32.819 1.051 -43.592 1.00 91.12 284 LEU A CA 1
ATOM 2180 C C . LEU A 1 284 ? 34.280 1.280 -43.211 1.00 91.12 284 LEU A C 1
ATOM 2182 O O . LEU A 1 284 ? 34.983 2.032 -43.879 1.00 91.12 284 LEU A O 1
ATOM 2186 N N . ASN A 1 285 ? 34.750 0.614 -42.156 1.00 87.06 285 ASN A N 1
ATOM 2187 C CA . ASN A 1 285 ? 36.164 0.685 -41.762 1.00 87.06 285 ASN A CA 1
ATOM 2188 C C . ASN A 1 285 ? 37.071 -0.113 -42.722 1.00 87.06 285 ASN A C 1
ATOM 2190 O O . ASN A 1 285 ? 38.242 0.210 -42.894 1.00 87.06 285 ASN A O 1
ATOM 2194 N N . SER A 1 286 ? 36.538 -1.172 -43.331 1.00 87.25 286 SER A N 1
ATOM 2195 C CA . SER A 1 286 ? 37.166 -1.930 -44.416 1.00 87.25 286 SER A CA 1
ATOM 2196 C C . SER A 1 286 ? 36.076 -2.631 -45.221 1.00 87.25 286 SER A C 1
ATOM 2198 O O . SER A 1 286 ? 35.078 -3.075 -44.649 1.00 87.25 286 SER A O 1
ATOM 2200 N N . ALA A 1 287 ? 36.256 -2.727 -46.537 1.00 89.19 287 ALA A N 1
ATOM 2201 C CA . ALA A 1 287 ? 35.319 -3.389 -47.431 1.00 89.19 287 ALA A CA 1
ATOM 2202 C C . ALA A 1 287 ? 36.073 -4.174 -48.508 1.00 89.19 287 ALA A C 1
ATOM 2204 O O . ALA A 1 287 ? 36.999 -3.662 -49.130 1.00 89.19 287 ALA A O 1
ATOM 2205 N N . SER A 1 288 ? 35.652 -5.414 -48.749 1.00 91.75 288 SER A N 1
ATOM 2206 C CA . SER A 1 288 ? 36.025 -6.186 -49.936 1.00 91.75 288 SER A CA 1
ATOM 2207 C C . SER A 1 288 ? 34.790 -6.294 -50.818 1.00 91.75 288 SER A C 1
ATOM 2209 O O . SER A 1 288 ? 33.798 -6.898 -50.417 1.00 91.75 288 SER A O 1
ATOM 2211 N N . ILE A 1 289 ? 34.826 -5.662 -51.991 1.00 92.50 289 ILE A N 1
ATOM 2212 C CA . ILE A 1 289 ? 33.679 -5.568 -52.897 1.00 92.50 289 ILE A CA 1
ATOM 2213 C C . ILE A 1 289 ? 34.054 -6.261 -54.203 1.00 92.50 289 ILE A C 1
ATOM 2215 O O . ILE A 1 289 ? 34.979 -5.829 -54.882 1.00 92.50 289 ILE A O 1
ATOM 2219 N N . ALA A 1 290 ? 33.339 -7.333 -54.550 1.00 95.31 290 ALA A N 1
ATOM 2220 C CA . ALA A 1 290 ? 33.622 -8.105 -55.760 1.00 95.31 290 ALA A CA 1
ATOM 2221 C C . ALA A 1 290 ? 33.396 -7.283 -57.039 1.00 95.31 290 ALA A C 1
ATOM 2223 O O . ALA A 1 290 ? 34.215 -7.318 -57.948 1.00 95.31 290 ALA A O 1
ATOM 2224 N N . ASN A 1 291 ? 32.291 -6.530 -57.093 1.00 93.19 291 ASN A N 1
ATOM 2225 C CA . ASN A 1 291 ? 31.952 -5.631 -58.194 1.00 93.19 291 ASN A CA 1
ATOM 2226 C C . ASN A 1 291 ? 31.297 -4.369 -57.627 1.00 93.19 291 ASN A C 1
ATOM 2228 O O . ASN A 1 291 ? 30.349 -4.470 -56.847 1.00 93.19 291 ASN A O 1
ATOM 2232 N N . ALA A 1 292 ? 31.773 -3.191 -58.025 1.00 93.19 292 ALA A N 1
ATOM 2233 C CA . ALA A 1 292 ? 31.203 -1.909 -57.621 1.00 93.19 292 ALA A CA 1
ATOM 2234 C C . ALA A 1 292 ? 30.845 -1.082 -58.860 1.00 93.19 292 ALA A C 1
ATOM 2236 O O . ALA A 1 292 ? 31.677 -0.897 -59.745 1.00 93.19 292 ALA A O 1
ATOM 2237 N N . SER A 1 293 ? 29.622 -0.555 -58.910 1.00 94.31 293 SER A N 1
ATOM 2238 C CA . SER A 1 293 ? 29.246 0.509 -59.845 1.00 94.31 293 SER A CA 1
ATOM 2239 C C . SER A 1 293 ? 29.220 1.818 -59.067 1.00 94.31 293 SER A C 1
ATOM 2241 O O . SER A 1 293 ? 28.452 1.955 -58.116 1.00 94.31 293 SER A O 1
ATOM 2243 N N . ILE A 1 294 ? 30.097 2.759 -59.418 1.00 94.06 294 ILE A N 1
ATOM 2244 C CA . ILE A 1 294 ? 30.256 4.019 -58.688 1.00 94.06 294 ILE A CA 1
ATOM 2245 C C . ILE A 1 294 ? 30.184 5.165 -59.690 1.00 94.06 294 ILE A C 1
ATOM 2247 O O . ILE A 1 294 ? 30.990 5.236 -60.612 1.00 94.06 294 ILE A O 1
ATOM 2251 N N . LYS A 1 295 ? 29.222 6.075 -59.502 1.00 96.44 295 LYS A N 1
ATOM 2252 C CA . LYS A 1 295 ? 29.082 7.263 -60.358 1.00 96.44 295 LYS A CA 1
ATOM 2253 C C . LYS A 1 295 ? 30.254 8.231 -60.180 1.00 96.44 295 LYS A C 1
ATOM 2255 O O . LYS A 1 295 ? 30.752 8.773 -61.159 1.00 96.44 295 LYS A O 1
ATOM 2260 N N . LEU A 1 296 ? 30.664 8.459 -58.932 1.00 93.12 296 LEU A N 1
ATOM 2261 C CA . LEU A 1 296 ? 31.797 9.306 -58.571 1.00 93.12 296 LEU A CA 1
ATOM 2262 C C . LEU A 1 296 ? 32.437 8.775 -57.286 1.00 93.12 296 LEU A C 1
ATOM 2264 O O . LEU A 1 296 ? 31.741 8.589 -56.289 1.00 93.12 296 LEU A O 1
ATOM 2268 N N . ALA A 1 297 ? 33.744 8.524 -57.320 1.00 93.94 297 ALA A N 1
ATOM 2269 C CA . ALA A 1 297 ? 34.527 8.113 -56.160 1.00 93.94 297 ALA A CA 1
ATOM 2270 C C . ALA A 1 297 ? 35.566 9.192 -55.842 1.00 93.94 297 ALA A C 1
ATOM 2272 O O . ALA A 1 297 ? 36.322 9.593 -56.725 1.00 93.94 297 ALA A O 1
ATOM 2273 N N . HIS A 1 298 ? 35.631 9.625 -54.585 1.00 93.56 298 HIS A N 1
ATOM 2274 C CA . HIS A 1 298 ? 36.753 10.409 -54.073 1.00 93.56 298 HIS A CA 1
ATOM 2275 C C . HIS A 1 298 ? 37.742 9.448 -53.410 1.00 93.56 298 HIS A C 1
ATOM 2277 O O . HIS A 1 298 ? 37.374 8.742 -52.473 1.00 93.56 298 HIS A O 1
ATOM 2283 N N . ILE A 1 299 ? 38.966 9.371 -53.936 1.00 93.50 299 ILE A N 1
ATOM 2284 C CA . ILE A 1 299 ? 40.001 8.440 -53.475 1.00 93.50 299 ILE A CA 1
ATOM 2285 C C . ILE A 1 299 ? 41.321 9.203 -53.358 1.00 93.50 299 ILE A C 1
ATOM 2287 O O . ILE A 1 299 ? 41.830 9.687 -54.365 1.00 93.50 299 ILE A O 1
ATOM 2291 N N . ASP A 1 300 ? 41.898 9.258 -52.156 1.00 94.75 300 ASP A N 1
ATOM 2292 C CA . ASP A 1 300 ? 43.193 9.919 -51.930 1.00 94.75 300 ASP A CA 1
ATOM 2293 C C . ASP A 1 300 ? 44.347 9.150 -52.587 1.00 94.75 300 ASP A C 1
ATOM 2295 O O . ASP A 1 300 ? 45.241 9.728 -53.203 1.00 94.75 300 ASP A O 1
ATOM 2299 N N . LYS A 1 301 ? 44.326 7.817 -52.465 1.00 92.31 301 LYS A N 1
ATOM 2300 C CA . LYS A 1 301 ? 45.302 6.919 -53.084 1.00 92.31 301 LYS A CA 1
ATOM 2301 C C . LYS A 1 301 ? 44.636 5.618 -53.508 1.00 92.31 301 LYS A C 1
ATOM 2303 O O . LYS A 1 301 ? 44.096 4.892 -52.678 1.00 92.31 301 LYS A O 1
ATOM 2308 N N . ALA A 1 302 ? 44.721 5.305 -54.796 1.00 93.25 302 ALA A N 1
ATOM 2309 C CA . ALA A 1 302 ? 44.262 4.040 -55.350 1.00 93.25 302 ALA A CA 1
ATOM 2310 C C . ALA A 1 302 ? 45.463 3.152 -55.696 1.00 93.25 302 ALA A C 1
ATOM 2312 O O . ALA A 1 302 ? 46.420 3.610 -56.319 1.00 93.25 302 ALA A O 1
ATOM 2313 N N . SER A 1 303 ? 45.399 1.876 -55.321 1.00 93.81 303 SER A N 1
ATOM 2314 C CA . SER A 1 303 ? 46.237 0.832 -55.913 1.00 93.81 303 SER A CA 1
ATOM 2315 C C . SER A 1 303 ? 45.353 0.021 -56.848 1.00 93.81 303 SER A C 1
ATOM 2317 O O . SER A 1 303 ? 44.363 -0.560 -56.405 1.00 93.81 303 SER A O 1
ATOM 2319 N N . ILE A 1 304 ? 45.667 0.034 -58.140 1.00 93.69 304 ILE A N 1
ATOM 2320 C CA . ILE A 1 304 ? 44.851 -0.596 -59.177 1.00 93.69 304 ILE A CA 1
ATOM 2321 C C . ILE A 1 304 ? 45.710 -1.657 -59.855 1.00 93.69 304 ILE A C 1
ATOM 2323 O O . ILE A 1 304 ? 46.747 -1.331 -60.423 1.00 93.69 304 ILE A O 1
ATOM 2327 N N . GLY A 1 305 ? 45.277 -2.921 -59.793 1.00 94.06 305 GLY A N 1
ATOM 2328 C CA . GLY A 1 305 ? 46.002 -4.027 -60.425 1.00 94.06 305 GLY A CA 1
ATOM 2329 C C . GLY A 1 305 ? 46.018 -3.918 -61.952 1.00 94.06 305 GLY A C 1
ATOM 2330 O O . GLY A 1 305 ? 47.070 -4.039 -62.566 1.00 94.06 305 GLY A O 1
ATOM 2331 N N . ASN A 1 306 ? 44.861 -3.640 -62.559 1.00 93.19 306 ASN A N 1
ATOM 2332 C CA . ASN A 1 306 ? 44.734 -3.359 -63.988 1.00 93.19 306 ASN A CA 1
ATOM 2333 C C . ASN A 1 306 ? 43.662 -2.288 -64.222 1.00 93.19 306 ASN A C 1
ATOM 2335 O O . ASN A 1 306 ? 42.543 -2.419 -63.725 1.00 93.19 306 ASN A O 1
ATOM 2339 N N . LEU A 1 307 ? 43.994 -1.248 -64.990 1.00 93.25 307 LEU A N 1
ATOM 2340 C CA . LEU A 1 307 ? 43.057 -0.198 -65.384 1.00 93.25 307 LEU A CA 1
ATOM 2341 C C . LEU A 1 307 ? 42.661 -0.389 -66.850 1.00 93.25 307 LEU A C 1
ATOM 2343 O O . LEU A 1 307 ? 43.495 -0.266 -67.739 1.00 93.25 307 LEU A O 1
ATOM 2347 N N . SER A 1 308 ? 41.376 -0.638 -67.096 1.00 94.06 308 SER A N 1
ATOM 2348 C CA . SER A 1 308 ? 40.782 -0.603 -68.435 1.00 94.06 308 SER A CA 1
ATOM 2349 C C . SER A 1 308 ? 39.722 0.491 -68.461 1.00 94.06 308 SER A C 1
ATOM 2351 O O . SER A 1 308 ? 38.621 0.300 -67.948 1.00 94.06 308 SER A O 1
ATOM 2353 N N . ALA A 1 309 ? 40.062 1.649 -69.023 1.00 92.50 309 ALA A N 1
ATOM 2354 C CA . ALA A 1 309 ? 39.167 2.797 -69.129 1.00 92.50 309 ALA A CA 1
ATOM 2355 C C . ALA A 1 309 ? 38.931 3.147 -70.602 1.00 92.50 309 ALA A C 1
ATOM 2357 O O . ALA A 1 309 ? 39.873 3.140 -71.389 1.00 92.50 309 ALA A O 1
ATOM 2358 N N . LEU A 1 310 ? 37.689 3.495 -70.964 1.00 94.50 310 LEU A N 1
ATOM 2359 C CA . LEU A 1 310 ? 37.380 4.018 -72.303 1.00 94.50 310 LEU A CA 1
ATOM 2360 C C . LEU A 1 310 ? 38.084 5.366 -72.542 1.00 94.50 310 LEU A C 1
ATOM 2362 O O . LEU A 1 310 ? 38.603 5.624 -73.621 1.00 94.50 310 LEU A O 1
ATOM 2366 N N . SER A 1 311 ? 38.120 6.206 -71.507 1.00 90.81 311 SER A N 1
ATOM 2367 C CA . SER A 1 311 ? 38.865 7.464 -71.454 1.00 90.81 311 SER A CA 1
ATOM 2368 C C . SER A 1 311 ? 39.143 7.827 -69.996 1.00 90.81 311 SER A C 1
ATOM 2370 O O . SER A 1 311 ? 38.297 7.565 -69.138 1.00 90.81 311 SER A O 1
ATOM 2372 N N . ALA A 1 312 ? 40.274 8.470 -69.709 1.00 91.25 312 ALA A N 1
ATOM 2373 C CA . ALA A 1 312 ? 40.582 8.990 -68.379 1.00 91.25 312 ALA A CA 1
ATOM 2374 C C . ALA A 1 312 ? 41.372 10.302 -68.473 1.00 91.25 312 ALA A C 1
ATOM 2376 O O . ALA A 1 312 ? 42.242 10.445 -69.329 1.00 91.25 312 ALA A O 1
ATOM 2377 N N . ASN A 1 313 ? 41.095 11.237 -67.562 1.00 90.75 313 ASN A N 1
ATOM 2378 C CA . ASN A 1 313 ? 41.981 12.364 -67.286 1.00 90.75 313 ASN A CA 1
ATOM 2379 C C . ASN A 1 313 ? 42.840 11.995 -66.070 1.00 90.75 313 ASN A C 1
ATOM 2381 O O . ASN A 1 313 ? 42.346 11.988 -64.945 1.00 90.75 313 ASN A O 1
ATOM 2385 N N . ILE A 1 314 ? 44.096 11.624 -66.318 1.00 90.38 314 ILE A N 1
ATOM 2386 C CA . ILE A 1 314 ? 45.010 11.066 -65.307 1.00 90.38 314 ILE A CA 1
ATOM 2387 C C . ILE A 1 314 ? 45.985 12.097 -64.721 1.00 90.38 314 ILE A C 1
ATOM 2389 O O . ILE A 1 314 ? 46.823 11.738 -63.898 1.00 90.38 314 ILE A O 1
ATOM 2393 N N . GLY A 1 315 ? 45.890 13.369 -65.125 1.00 91.44 315 GLY A N 1
ATOM 2394 C CA . GLY A 1 315 ? 46.835 14.405 -64.705 1.00 91.44 315 GLY A CA 1
ATOM 2395 C C . GLY A 1 315 ? 48.285 14.068 -65.082 1.00 91.44 315 GLY A C 1
ATOM 2396 O O . GLY A 1 315 ? 48.555 13.618 -66.195 1.00 91.44 315 GLY A O 1
ATOM 2397 N N . HIS A 1 316 ? 49.225 14.293 -64.156 1.00 94.25 316 HIS A N 1
ATOM 2398 C CA . HIS A 1 316 ? 50.640 13.942 -64.332 1.00 94.25 316 HIS A CA 1
ATOM 2399 C C . HIS A 1 316 ? 50.846 12.441 -64.126 1.00 94.25 316 HIS A C 1
ATOM 2401 O O . HIS A 1 316 ? 50.828 11.940 -63.003 1.00 94.25 316 HIS A O 1
ATOM 2407 N N . PHE A 1 317 ? 51.098 11.722 -65.212 1.00 94.56 317 PHE A N 1
ATOM 2408 C CA . PHE A 1 317 ? 51.496 10.324 -65.160 1.00 94.56 317 PHE A CA 1
ATOM 2409 C C . PHE A 1 317 ? 53.012 10.193 -65.013 1.00 94.56 317 PHE A C 1
ATOM 2411 O O . PHE A 1 317 ? 53.767 10.846 -65.734 1.00 94.56 317 PHE A O 1
ATOM 2418 N N . LYS A 1 318 ? 53.454 9.277 -64.148 1.00 95.38 318 LYS A N 1
ATOM 2419 C CA . LYS A 1 318 ? 54.830 8.777 -64.102 1.00 95.38 318 LYS A CA 1
ATOM 2420 C C . LYS A 1 318 ? 54.821 7.258 -63.984 1.00 95.38 318 LYS A C 1
ATOM 2422 O O . LYS A 1 318 ? 54.144 6.717 -63.115 1.00 95.38 318 LYS A O 1
ATOM 2427 N N . SER A 1 319 ? 55.627 6.569 -64.789 1.00 95.31 319 SER A N 1
ATOM 2428 C CA . SER A 1 319 ? 55.791 5.112 -64.659 1.00 95.31 319 SER A CA 1
ATOM 2429 C C . SER A 1 319 ? 56.668 4.699 -63.466 1.00 95.31 319 SER A C 1
ATOM 2431 O O . SER A 1 319 ? 56.607 3.556 -63.027 1.00 95.31 319 SER A O 1
ATOM 2433 N N . ALA A 1 320 ? 57.498 5.609 -62.952 1.00 94.81 320 ALA A N 1
ATOM 2434 C CA . ALA A 1 320 ? 58.299 5.448 -61.738 1.00 94.81 320 ALA A CA 1
ATOM 2435 C C . ALA A 1 320 ? 58.600 6.828 -61.135 1.00 94.81 320 ALA A C 1
ATOM 2437 O O . ALA A 1 320 ? 58.562 7.830 -61.845 1.00 94.81 320 ALA A O 1
ATOM 2438 N N . GLU A 1 321 ? 58.930 6.908 -59.843 1.00 94.88 321 GLU A N 1
ATOM 2439 C CA . GLU A 1 321 ? 59.183 8.211 -59.203 1.00 94.88 321 GLU A CA 1
ATOM 2440 C C . GLU A 1 321 ? 60.499 8.855 -59.677 1.00 94.88 321 GLU A C 1
ATOM 2442 O O . GLU A 1 321 ? 60.588 10.074 -59.833 1.00 94.88 321 GLU A O 1
ATOM 2447 N N . ARG A 1 322 ? 61.529 8.033 -59.918 1.00 94.81 322 ARG A N 1
ATOM 2448 C CA . ARG A 1 322 ? 62.878 8.438 -60.344 1.00 94.81 322 ARG A CA 1
ATOM 2449 C C . ARG A 1 322 ? 63.503 7.371 -61.245 1.00 94.81 322 ARG A C 1
ATOM 2451 O O . ARG A 1 322 ? 63.004 6.254 -61.332 1.00 94.81 322 ARG A O 1
ATOM 2458 N N . GLY A 1 323 ? 64.619 7.719 -61.877 1.00 95.75 323 GLY A N 1
ATOM 2459 C CA . GLY A 1 323 ? 65.359 6.864 -62.797 1.00 95.75 323 GLY A CA 1
ATOM 2460 C C . GLY A 1 323 ? 64.657 6.741 -64.144 1.00 95.75 323 GLY A C 1
ATOM 2461 O O . GLY A 1 323 ? 63.999 7.690 -64.591 1.00 95.75 323 GLY A O 1
ATOM 2462 N N . ALA A 1 324 ? 64.811 5.571 -64.768 1.00 97.25 324 ALA A N 1
ATOM 2463 C CA . ALA A 1 324 ? 64.256 5.281 -66.080 1.00 97.25 324 ALA A CA 1
ATOM 2464 C C . ALA A 1 324 ? 62.728 5.285 -66.011 1.00 97.25 324 ALA A C 1
ATOM 2466 O O . ALA A 1 324 ? 62.131 4.462 -65.316 1.00 97.25 324 ALA A O 1
ATOM 2467 N N . ARG A 1 325 ? 62.095 6.236 -66.699 1.00 98.00 325 ARG A N 1
ATOM 2468 C CA . ARG A 1 325 ? 60.642 6.417 -66.630 1.00 98.00 325 ARG A CA 1
ATOM 2469 C C . ARG A 1 325 ? 60.085 7.168 -67.825 1.00 98.00 325 ARG A C 1
ATOM 2471 O O . ARG A 1 325 ? 60.770 7.994 -68.428 1.00 98.00 325 ARG A O 1
ATOM 2478 N N . LEU A 1 326 ? 58.810 6.915 -68.084 1.00 97.06 326 LEU A N 1
ATOM 2479 C CA . LEU A 1 326 ? 57.954 7.741 -68.917 1.00 97.06 326 LEU A CA 1
ATOM 2480 C C . LEU A 1 326 ? 57.174 8.686 -68.001 1.00 97.06 326 LEU A C 1
ATOM 2482 O O . LEU A 1 326 ? 56.588 8.243 -67.010 1.00 97.06 326 LEU A O 1
ATOM 2486 N N . GLU A 1 327 ? 57.159 9.973 -68.336 1.00 96.50 327 GLU A N 1
ATOM 2487 C CA . GLU A 1 327 ? 56.246 10.942 -67.738 1.00 96.50 327 GLU A CA 1
ATOM 2488 C C . GLU A 1 327 ? 55.335 11.565 -68.801 1.00 96.50 327 GLU A C 1
ATOM 2490 O O . GLU A 1 327 ? 55.792 11.903 -69.894 1.00 96.50 327 GLU A O 1
ATOM 2495 N N . ILE A 1 328 ? 54.061 11.761 -68.464 1.00 94.50 328 ILE A N 1
ATOM 2496 C CA . ILE A 1 328 ? 53.116 12.566 -69.247 1.00 94.50 328 ILE A CA 1
ATOM 2497 C C . ILE A 1 328 ? 52.634 13.674 -68.330 1.00 94.50 328 ILE A C 1
ATOM 2499 O O . ILE A 1 328 ? 52.028 13.392 -67.299 1.00 94.50 328 ILE A O 1
ATOM 2503 N N . LYS A 1 329 ? 52.917 14.923 -68.683 1.00 92.06 329 LYS A N 1
ATOM 2504 C CA . LYS A 1 329 ? 52.443 16.088 -67.934 1.00 92.06 329 LYS A CA 1
ATOM 2505 C C . LYS A 1 329 ? 52.180 17.241 -68.879 1.00 92.06 329 LYS A C 1
ATOM 2507 O O . LYS A 1 329 ? 52.877 17.378 -69.882 1.00 92.06 329 LYS A O 1
ATOM 2512 N N . ASP A 1 330 ? 51.209 18.073 -68.529 1.00 87.81 330 ASP A N 1
ATOM 2513 C CA . ASP A 1 330 ? 50.809 19.225 -69.333 1.00 87.81 330 ASP A CA 1
ATOM 2514 C C . ASP A 1 330 ? 50.566 18.809 -70.801 1.00 87.81 330 ASP A C 1
ATOM 2516 O O . ASP A 1 330 ? 49.717 17.960 -71.072 1.00 87.81 330 ASP A O 1
ATOM 2520 N N . THR A 1 331 ? 51.339 19.357 -71.742 1.00 90.50 331 THR A N 1
ATOM 2521 C CA . THR A 1 331 ? 51.280 19.065 -73.184 1.00 90.50 331 THR A CA 1
ATOM 2522 C C . THR A 1 331 ? 52.458 18.228 -73.690 1.00 90.50 331 THR A C 1
ATOM 2524 O O . THR A 1 331 ? 52.693 18.182 -74.901 1.00 90.50 331 THR A O 1
ATOM 2527 N N . VAL A 1 332 ? 53.231 17.596 -72.796 1.00 93.44 332 VAL A N 1
ATOM 2528 C CA . VAL A 1 332 ? 54.478 16.902 -73.151 1.00 93.44 332 VAL A CA 1
ATOM 2529 C C . VAL A 1 332 ? 54.544 15.457 -72.659 1.00 93.44 332 VAL A C 1
ATOM 2531 O O . VAL A 1 332 ? 54.095 15.106 -71.567 1.00 93.44 332 VAL A O 1
ATOM 2534 N N . LEU A 1 333 ? 55.200 14.626 -73.467 1.00 96.25 333 LEU A N 1
ATOM 2535 C CA . LEU A 1 333 ? 55.676 13.297 -73.104 1.00 96.25 333 LEU A CA 1
ATOM 2536 C C . LEU A 1 333 ? 57.195 13.350 -72.935 1.00 96.25 333 LEU A C 1
ATOM 2538 O O . LEU A 1 333 ? 57.915 13.827 -73.816 1.00 96.25 333 LEU A O 1
ATOM 2542 N N . LEU A 1 334 ? 57.679 12.860 -71.797 1.00 96.12 334 LEU A N 1
ATOM 2543 C CA . LEU A 1 334 ? 59.086 12.879 -71.409 1.00 96.12 334 LEU A CA 1
ATOM 2544 C C . LEU A 1 334 ? 59.572 11.457 -71.135 1.00 96.12 334 LEU A C 1
ATOM 2546 O O . LEU A 1 334 ? 58.887 10.677 -70.477 1.00 96.12 334 LEU A O 1
ATOM 2550 N N . VAL A 1 335 ? 60.781 11.136 -71.589 1.00 97.31 335 VAL A N 1
ATOM 2551 C CA . VAL A 1 335 ? 61.452 9.871 -71.267 1.00 97.31 335 VAL A CA 1
ATOM 2552 C C . VAL A 1 335 ? 62.793 10.170 -70.621 1.00 97.31 335 VAL A C 1
ATOM 2554 O O . VAL A 1 335 ? 63.625 10.866 -71.206 1.00 97.31 335 VAL A O 1
ATOM 2557 N N . TYR A 1 336 ? 62.999 9.628 -69.425 1.00 97.75 336 TYR A N 1
ATOM 2558 C CA . TYR A 1 336 ? 64.242 9.737 -68.670 1.00 97.75 336 TYR A CA 1
ATOM 2559 C C . TYR A 1 336 ? 64.981 8.402 -68.659 1.00 97.75 336 TYR A C 1
ATOM 2561 O O . TYR A 1 336 ? 64.354 7.343 -68.679 1.00 97.75 336 TYR A O 1
ATOM 2569 N N . ASP A 1 337 ? 66.308 8.450 -68.590 1.00 96.56 337 ASP A N 1
ATOM 2570 C CA . ASP A 1 337 ? 67.135 7.267 -68.352 1.00 96.56 337 ASP A CA 1
ATOM 2571 C C . ASP A 1 337 ? 67.307 6.945 -66.855 1.00 96.56 337 ASP A C 1
ATOM 2573 O O . ASP A 1 337 ? 66.831 7.666 -65.974 1.00 96.56 337 ASP A O 1
ATOM 2577 N N . ALA A 1 338 ? 68.028 5.857 -66.562 1.00 96.31 338 ALA A N 1
ATOM 2578 C CA . ALA A 1 338 ? 68.303 5.393 -65.201 1.00 96.31 338 ALA A CA 1
ATOM 2579 C C . ALA A 1 338 ? 68.998 6.441 -64.310 1.00 96.31 338 ALA A C 1
ATOM 2581 O O . ALA A 1 338 ? 68.819 6.420 -63.094 1.00 96.31 338 ALA A O 1
ATOM 2582 N N . ASN A 1 339 ? 69.721 7.392 -64.906 1.00 96.00 339 ASN A N 1
ATOM 2583 C CA . ASN A 1 339 ? 70.452 8.446 -64.210 1.00 96.00 339 ASN A CA 1
ATOM 2584 C C . ASN A 1 339 ? 69.629 9.741 -64.056 1.00 96.00 339 ASN A C 1
ATOM 2586 O O . ASN A 1 339 ? 70.191 10.779 -63.719 1.00 96.00 339 ASN A O 1
ATOM 2590 N N . ASN A 1 340 ? 68.308 9.706 -64.284 1.00 96.06 340 ASN A N 1
ATOM 2591 C CA . ASN A 1 340 ? 67.409 10.872 -64.287 1.00 96.06 340 ASN A CA 1
ATOM 2592 C C . ASN A 1 340 ? 67.694 11.905 -65.390 1.00 96.06 340 ASN A C 1
ATOM 2594 O O . ASN A 1 340 ? 67.263 13.054 -65.277 1.00 96.06 340 ASN A O 1
ATOM 2598 N N . THR A 1 341 ? 68.368 11.521 -66.474 1.00 95.81 341 THR A N 1
ATOM 2599 C CA . THR A 1 341 ? 68.626 12.434 -67.596 1.00 95.81 341 THR A CA 1
ATOM 2600 C C . THR A 1 341 ? 67.481 12.363 -68.599 1.00 95.81 341 THR A C 1
ATOM 2602 O O . THR A 1 341 ? 67.110 11.273 -69.032 1.00 95.81 341 THR A O 1
ATOM 2605 N N . LEU A 1 342 ? 66.920 13.514 -68.985 1.00 96.44 342 LEU A N 1
ATOM 2606 C CA . LEU A 1 342 ? 65.907 13.593 -70.042 1.00 96.44 342 LEU A CA 1
ATOM 2607 C C . LEU A 1 342 ? 66.532 13.181 -71.382 1.00 96.44 342 LEU A C 1
ATOM 2609 O O . LEU A 1 342 ? 67.520 13.772 -71.812 1.00 96.44 342 LEU A O 1
ATOM 2613 N N . ARG A 1 343 ? 65.957 12.172 -72.039 1.00 96.94 343 ARG A N 1
ATOM 2614 C CA . ARG A 1 343 ? 66.432 11.641 -73.327 1.00 96.94 343 ARG A CA 1
ATOM 2615 C C . ARG A 1 343 ? 65.492 11.937 -74.480 1.00 96.94 343 ARG A C 1
ATOM 2617 O O . ARG A 1 343 ? 65.958 12.160 -75.590 1.00 96.94 343 ARG A O 1
ATOM 2624 N N . VAL A 1 344 ? 64.188 11.956 -74.222 1.00 96.06 344 VAL A N 1
ATOM 2625 C CA . VAL A 1 344 ? 63.171 12.232 -75.241 1.00 96.06 344 VAL A CA 1
ATOM 2626 C C . VAL A 1 344 ? 62.158 13.216 -74.682 1.00 96.06 344 VAL A C 1
ATOM 2628 O O . VAL A 1 344 ? 61.703 13.057 -73.550 1.00 96.06 344 VAL A O 1
ATOM 2631 N N . ARG A 1 345 ? 61.795 14.214 -75.489 1.00 95.00 345 ARG A N 1
ATOM 2632 C CA . ARG A 1 345 ? 60.709 15.159 -75.225 1.00 95.00 345 ARG A CA 1
ATOM 2633 C C . ARG A 1 345 ? 59.875 15.307 -76.492 1.00 95.00 345 ARG A C 1
ATOM 2635 O O . ARG A 1 345 ? 60.415 15.664 -77.532 1.00 95.00 345 ARG A O 1
ATOM 2642 N N . LEU A 1 346 ? 58.582 15.021 -76.395 1.00 93.25 346 LEU A N 1
ATOM 2643 C CA . LEU A 1 346 ? 57.610 15.131 -77.486 1.00 93.25 346 LEU A CA 1
ATOM 2644 C C . LEU A 1 346 ? 56.440 16.006 -77.026 1.00 93.25 346 LEU A C 1
ATOM 2646 O O . LEU A 1 346 ? 56.026 15.891 -75.875 1.00 93.25 346 LEU A O 1
ATOM 2650 N N . GLY A 1 347 ? 55.902 16.857 -77.901 1.00 89.38 347 GLY A N 1
ATOM 2651 C CA . GLY A 1 347 ? 54.760 17.730 -77.599 1.00 89.38 347 GLY A CA 1
ATOM 2652 C C . GLY A 1 347 ? 54.962 19.164 -78.081 1.00 89.38 347 GLY A C 1
ATOM 2653 O O . GLY A 1 347 ? 55.878 19.435 -78.845 1.00 89.38 347 GLY A O 1
ATOM 2654 N N . LEU A 1 348 ? 54.108 20.080 -77.635 1.00 81.06 348 LEU A N 1
ATOM 2655 C CA . LEU A 1 348 ? 54.320 21.522 -77.804 1.00 81.06 348 LEU A CA 1
ATOM 2656 C C . LEU A 1 348 ? 55.111 22.030 -76.595 1.00 81.06 348 LEU A C 1
ATOM 2658 O O . LEU A 1 348 ? 54.750 21.702 -75.459 1.00 81.06 348 LEU A O 1
ATOM 2662 N N . TRP A 1 349 ? 56.195 22.770 -76.839 1.00 73.12 349 TRP A N 1
ATOM 2663 C CA . TRP A 1 349 ? 57.119 23.249 -75.808 1.00 73.12 349 TRP A CA 1
ATOM 2664 C C . TRP A 1 349 ? 57.463 24.722 -75.947 1.00 73.12 349 TRP A C 1
ATOM 2666 O O . TRP A 1 349 ? 57.506 25.222 -77.093 1.00 73.12 349 TRP A O 1
#